Protein AF-A0A820LAL9-F1 (afdb_monomer)

Mean predicted aligned error: 10.78 Å

Radius of gyration: 27.47 Å; Cα contacts (8 Å, |Δi|>4): 411; chains: 1; bounding box: 54×35×75 Å

Secondary structure (DSSP, 8-state):
--HHHHHHHTSSSEEEEETTEEEEE-HHHHTSSSSSHHHHHHSSSS-PPBPTTT-PEEE-S-HHHHHHHHHHHHS-HHHHHHHHHHHHHHTTS-S-SS--HHHHHHHHHTTT-TT--EEEEEEHHHH-SSHHHHHHHHTT-SSEEEEEEETT--EEEEEESS-S-S-TTSS-EETTTTSEE--SS--SGGGSEE-TTSSS--SSS-GGGTTTSSSB--EEEEEEEEE-

Solvent-accessible surface area (backbone atoms only — not comparable to full-atom values): 12676 Å² total; per-residue (Å²): 113,60,69,68,57,55,55,50,68,69,37,84,54,44,43,38,26,23,59,85,41,76,41,82,46,32,64,68,40,60,42,64,53,78,94,35,73,47,34,55,53,69,64,52,83,41,92,76,64,60,41,91,89,77,62,25,37,70,40,98,46,67,27,78,66,44,50,58,55,53,52,56,49,65,49,50,70,67,58,52,51,50,53,51,50,50,52,53,40,45,65,16,51,46,97,62,82,86,68,51,70,69,54,47,46,54,59,20,49,78,70,78,29,73,73,53,39,38,42,71,57,44,38,27,89,78,65,42,47,31,14,59,48,44,48,77,50,41,52,86,56,39,33,30,40,40,42,36,30,33,77,86,70,36,75,50,73,53,75,36,81,54,29,78,76,89,53,78,80,38,28,61,62,42,52,86,85,31,25,35,35,38,44,46,55,53,78,47,44,88,52,17,38,36,48,29,52,70,55,52,84,70,90,76,82,49,48,33,29,63,77,71,71,37,44,52,40,36,69,69,41,39,42,32,30,29,65,105

InterPro domains:
  IPR003131 Potassium channel tetramerisation-type BTB domain [PF02214] (15-76)
  IPR006571 TLDc domain [PF07534] (99-157)
  IPR011333 SKP1/BTB/POZ domain superfamily [G3DSA:3.30.710.10] (8-82)
  IPR011333 SKP1/BTB/POZ domain superfamily [SSF54695] (14-86)

Foldseek 3Di:
DDPLLVVQLPDQWHWAQEQNDIDIDHLCLQCVDPPDPSCVCSVVPDDFDADPPRRYTYDDHDPVVVVVVSVVSVDDPVVVVVVVLLVLLCQQEPPDDLDDSVNSQVVCVVVVHSNFHWDWQDKCVVQNLALQSQCVRFAQLAKKWKWWAFPQGFIDTDIDRGTQDDDSQFHGADFDVGQWGGSNRDQDQVRTFGQPPPGPDDPPPQGRCVGPNDGTTGTPMMIMIGTD

Organism: NCBI:txid392030

Sequence (228 aa):
MPLELVTVLKQRKFILNVGGKKYTTSIETLTRETDTFFTARFSGQCQLAIDPNDNSIFIDRNGQIFTHILEWLRATEYFRLQGLLEILVNECFPDGMLLQSQHKKILNQFYHKIYQRWELIFKGSYDGFHADAFHSRCNNKGATITIIQSDQNYIFGDKEDEAVCHNSSYGPRFGKGADISAGNGETSRHSHYTNFPTTYSDTTEKGDTTFTGAKEFTLLEIEVFKLV

Nearest PDB structures (foldseek):
  6m8r-assembly1_I  TM=7.463E-01  e=3.547E-04  Homo sapiens
  6s4l-assembly1_C  TM=4.848E-01  e=1.432E-05  Homo sapiens
  6s4l-assembly1_B  TM=4.730E-01  e=1.961E-05  Homo sapiens
  7u4t-assembly1_W  TM=5.595E-01  e=7.354E-05  Homo sapiens
  6s4l-assembly1_D  TM=3.371E-01  e=8.653E-06  Homo sapiens

pLDDT: mean 85.85, std 9.11, range [56.44, 97.12]

Structure (mmCIF, N/CA/C/O backbone):
data_AF-A0A820LAL9-F1
#
_entry.id   AF-A0A820LAL9-F1
#
loop_
_atom_site.group_PDB
_atom_site.id
_atom_site.type_symbol
_atom_site.label_atom_id
_atom_site.label_alt_id
_atom_site.label_comp_id
_atom_site.label_asym_id
_atom_site.label_entity_id
_atom_site.label_seq_id
_atom_site.pdbx_PDB_ins_code
_atom_site.Cartn_x
_atom_site.Cartn_y
_atom_site.Cartn_z
_atom_site.occupancy
_atom_site.B_iso_or_equiv
_atom_site.auth_seq_id
_atom_site.auth_comp_id
_atom_site.auth_asym_id
_atom_site.auth_atom_id
_atom_site.pdbx_PDB_model_num
ATOM 1 N N . MET A 1 1 ? -31.947 -1.938 40.743 1.00 61.41 1 MET A N 1
ATOM 2 C CA . MET A 1 1 ? -30.480 -1.745 40.703 1.00 61.41 1 MET A CA 1
ATOM 3 C C . MET A 1 1 ? -29.996 -1.312 42.089 1.00 61.41 1 MET A C 1
ATOM 5 O O . MET A 1 1 ? -30.675 -0.467 42.663 1.00 61.41 1 MET A O 1
ATOM 9 N N . PRO A 1 2 ? -28.907 -1.877 42.648 1.00 70.06 2 PRO A N 1
ATOM 10 C CA . PRO A 1 2 ? -28.360 -1.462 43.951 1.00 70.06 2 PRO A CA 1
ATOM 11 C C . PRO A 1 2 ? -27.938 0.020 43.984 1.00 70.06 2 PRO A C 1
ATOM 13 O O . PRO A 1 2 ? -27.488 0.549 42.967 1.00 70.06 2 PRO A O 1
ATOM 16 N N . LEU A 1 3 ? -28.066 0.689 45.139 1.00 72.12 3 LEU A N 1
ATOM 17 C CA . LEU A 1 3 ? -27.839 2.140 45.286 1.00 72.12 3 LEU A CA 1
ATOM 18 C C . LEU A 1 3 ? -26.395 2.565 44.964 1.00 72.12 3 LEU A C 1
ATOM 20 O O . LEU A 1 3 ? -26.176 3.598 44.330 1.00 72.12 3 LEU A O 1
ATOM 24 N N . GLU A 1 4 ? -25.417 1.746 45.347 1.00 70.94 4 GLU A N 1
ATOM 25 C CA . GLU A 1 4 ? -23.994 1.971 45.059 1.00 70.94 4 GLU A CA 1
ATOM 26 C C . GLU A 1 4 ? -23.726 1.984 43.552 1.00 70.94 4 GLU A C 1
ATOM 28 O O . GLU A 1 4 ? -23.062 2.880 43.036 1.00 70.94 4 GLU A O 1
ATOM 33 N N . LEU A 1 5 ? -24.353 1.062 42.818 1.00 68.94 5 LEU A N 1
ATOM 34 C CA . LEU A 1 5 ? -24.229 0.986 41.369 1.00 68.94 5 LEU A CA 1
ATOM 35 C C . LEU A 1 5 ? -24.854 2.196 40.681 1.00 68.94 5 LEU A C 1
ATOM 37 O O . LEU A 1 5 ? -24.233 2.800 39.813 1.00 68.94 5 LEU A O 1
ATOM 41 N N . VAL A 1 6 ? -26.042 2.616 41.117 1.00 73.31 6 VAL A N 1
ATOM 42 C CA . VAL A 1 6 ? -26.664 3.852 40.620 1.00 73.31 6 VAL A CA 1
ATOM 43 C C . VAL A 1 6 ? -25.757 5.062 40.871 1.00 73.31 6 VAL A C 1
ATOM 45 O O . VAL A 1 6 ? -25.670 5.948 40.024 1.00 73.31 6 VAL A O 1
ATOM 48 N N . THR A 1 7 ? -25.062 5.097 42.007 1.00 75.25 7 THR A N 1
ATOM 49 C CA . THR A 1 7 ? -24.153 6.193 42.367 1.00 75.25 7 THR A CA 1
ATOM 50 C C . THR A 1 7 ? -22.922 6.224 41.464 1.00 75.25 7 THR A C 1
ATOM 52 O O . THR A 1 7 ? -22.586 7.289 40.949 1.00 75.25 7 THR A O 1
ATOM 55 N N . VAL A 1 8 ? -22.295 5.072 41.204 1.00 74.81 8 VAL A N 1
ATOM 56 C CA . VAL A 1 8 ? -21.144 4.955 40.290 1.00 74.81 8 VAL A CA 1
ATOM 57 C C . VAL A 1 8 ? -21.544 5.288 38.852 1.00 74.81 8 VAL A C 1
ATOM 59 O O . VAL A 1 8 ? -20.872 6.074 38.192 1.00 74.81 8 VAL A O 1
ATOM 62 N N . LEU A 1 9 ? -22.669 4.756 38.365 1.00 76.00 9 LEU A N 1
ATOM 63 C CA . LEU A 1 9 ? -23.104 4.959 36.979 1.00 76.00 9 LEU A CA 1
ATOM 64 C C . LEU A 1 9 ? -23.603 6.386 36.693 1.00 76.00 9 LEU A C 1
ATOM 66 O O . LEU A 1 9 ? -23.598 6.809 35.539 1.00 76.00 9 LEU A O 1
ATOM 70 N N . LYS A 1 10 ? -23.997 7.146 37.724 1.00 76.06 10 LYS A N 1
ATOM 71 C CA . LYS A 1 10 ? -24.301 8.584 37.612 1.00 76.06 10 LYS A CA 1
ATOM 72 C C . LYS A 1 10 ? -23.052 9.462 37.498 1.00 76.06 10 LYS A C 1
ATOM 74 O O . LYS A 1 10 ? -23.177 10.646 37.186 1.00 76.06 10 LYS A O 1
ATOM 79 N N . GLN A 1 11 ? -21.858 8.927 37.757 1.00 78.88 11 GLN A N 1
ATOM 80 C CA . GLN A 1 11 ? -20.620 9.679 37.579 1.00 78.88 11 GLN A CA 1
ATOM 81 C C . GLN A 1 11 ? -20.337 9.893 36.091 1.00 78.88 11 GLN A C 1
ATOM 83 O O . GLN A 1 11 ? -20.568 9.022 35.254 1.00 78.88 11 GLN A O 1
ATOM 88 N N . ARG A 1 12 ? -19.750 11.048 35.756 1.00 84.12 12 ARG A N 1
ATOM 89 C CA . ARG A 1 12 ? -19.339 11.358 34.376 1.00 84.12 12 ARG A CA 1
ATOM 90 C C . ARG A 1 12 ? -18.331 10.337 33.832 1.00 84.12 12 ARG A C 1
ATOM 92 O O . ARG A 1 12 ? -18.286 10.104 32.626 1.00 84.12 12 ARG A O 1
ATOM 99 N N . LYS A 1 13 ? -17.505 9.764 34.713 1.00 91.44 13 LYS A N 1
ATOM 100 C CA . LYS A 1 13 ? -16.549 8.696 34.412 1.00 91.44 13 LYS A CA 1
ATOM 101 C C . LYS A 1 13 ? -16.441 7.742 35.602 1.00 91.44 13 LYS A C 1
ATOM 103 O O . LYS A 1 13 ? -16.533 8.202 36.733 1.00 91.44 13 LYS A O 1
ATOM 108 N N . PHE A 1 14 ? -16.184 6.465 35.341 1.00 92.25 14 PHE A N 1
ATOM 109 C CA . PHE A 1 14 ? -15.940 5.423 36.343 1.00 92.25 14 PHE A CA 1
ATOM 110 C C . PHE A 1 14 ? -14.797 4.492 35.902 1.00 92.25 14 PHE A C 1
ATOM 112 O O . PHE A 1 14 ? -14.342 4.555 34.751 1.00 92.25 14 PHE A O 1
ATOM 119 N N . ILE A 1 15 ? -14.322 3.640 36.818 1.00 95.06 15 ILE A N 1
ATOM 120 C CA . ILE A 1 15 ? -13.254 2.666 36.554 1.00 95.06 15 ILE A CA 1
ATOM 121 C C . ILE A 1 15 ? -13.865 1.336 36.098 1.00 95.06 15 ILE A C 1
ATOM 123 O O . ILE A 1 15 ? -14.667 0.724 36.798 1.00 95.06 15 ILE A O 1
ATOM 127 N N . LEU A 1 16 ? -13.448 0.862 34.929 1.00 95.62 16 LEU A N 1
ATOM 128 C CA . LEU A 1 16 ? -13.749 -0.463 34.405 1.00 95.62 16 LEU A CA 1
ATOM 129 C C . LEU A 1 16 ? -12.487 -1.328 34.494 1.00 95.62 16 LEU A C 1
ATOM 131 O O . LEU A 1 16 ? -11.464 -0.994 33.898 1.00 95.62 16 LEU A O 1
ATOM 135 N N . ASN A 1 17 ? -12.546 -2.431 35.232 1.00 96.31 17 ASN A N 1
ATOM 136 C CA . ASN A 1 17 ? -11.453 -3.387 35.375 1.00 96.31 17 ASN A CA 1
ATOM 137 C C . ASN A 1 17 ? -11.701 -4.589 34.453 1.00 96.31 17 ASN A C 1
ATOM 139 O O . ASN A 1 17 ? -12.615 -5.371 34.691 1.00 96.31 17 ASN A O 1
ATOM 143 N N . VAL A 1 18 ? -10.903 -4.739 33.396 1.00 96.50 18 VAL A N 1
ATOM 144 C CA . VAL A 1 18 ? -11.046 -5.822 32.414 1.00 96.50 18 VAL A CA 1
ATOM 145 C C . VAL A 1 18 ? -9.859 -6.774 32.534 1.00 96.50 18 VAL A C 1
ATOM 147 O O . VAL A 1 18 ? -8.749 -6.440 32.112 1.00 96.50 18 VAL A O 1
ATOM 150 N N . GLY A 1 19 ? -10.076 -7.932 33.164 1.00 95.31 19 GLY A N 1
ATOM 151 C CA . GLY A 1 19 ? -9.034 -8.943 33.396 1.00 95.31 19 GLY A CA 1
ATOM 152 C C . GLY A 1 19 ? -7.795 -8.411 34.124 1.00 95.31 19 GLY A C 1
ATOM 153 O O . GLY A 1 19 ? -6.680 -8.809 33.801 1.00 95.31 19 GLY A O 1
ATOM 154 N N . GLY A 1 20 ? -7.970 -7.454 35.043 1.00 95.00 20 GLY A N 1
ATOM 155 C CA . GLY A 1 20 ? -6.892 -6.814 35.806 1.00 95.00 20 GLY A CA 1
ATOM 156 C C . GLY A 1 20 ? -6.389 -5.491 35.219 1.00 95.00 20 GLY A C 1
ATOM 157 O O . GLY A 1 20 ? -5.738 -4.718 35.923 1.00 95.00 20 GLY A O 1
ATOM 158 N N . LYS A 1 21 ? -6.710 -5.175 33.956 1.00 97.12 21 LYS A N 1
ATOM 159 C CA . LYS A 1 21 ? -6.351 -3.891 33.339 1.00 97.12 21 LYS A CA 1
ATOM 160 C C . LYS A 1 21 ? -7.457 -2.864 33.573 1.00 97.12 21 LYS A C 1
ATOM 162 O O . LYS A 1 21 ? -8.601 -3.072 33.172 1.00 97.12 21 LYS A O 1
ATOM 167 N N . LYS A 1 22 ? -7.114 -1.743 34.211 1.00 96.88 22 LYS A N 1
ATOM 168 C CA . LYS A 1 22 ? -8.070 -0.687 34.577 1.00 96.88 22 LYS A CA 1
ATOM 169 C C . LYS A 1 22 ? -8.185 0.384 33.491 1.00 96.88 22 LYS A C 1
ATOM 171 O O . LYS A 1 22 ? -7.182 0.855 32.959 1.00 96.88 22 LYS A O 1
ATOM 176 N N . TYR A 1 23 ? -9.417 0.797 33.217 1.00 97.00 23 TYR A N 1
ATOM 177 C CA . TYR A 1 23 ? -9.783 1.835 32.259 1.00 97.00 23 TYR A CA 1
ATOM 178 C C . TYR A 1 23 ? -10.681 2.867 32.920 1.00 97.00 23 TYR A C 1
ATOM 180 O O . TYR A 1 23 ? -11.634 2.505 33.599 1.00 97.00 23 TYR A O 1
ATOM 188 N N . THR A 1 24 ? -10.460 4.145 32.638 1.00 95.69 24 THR A N 1
ATOM 189 C CA . THR A 1 24 ? -11.423 5.197 32.987 1.00 95.69 24 THR A CA 1
ATOM 190 C C . THR A 1 24 ? -12.317 5.475 31.781 1.00 95.69 24 THR A C 1
ATOM 192 O O . THR A 1 24 ? -11.818 5.860 30.722 1.00 95.69 24 THR A O 1
ATOM 195 N N . THR A 1 25 ? -13.632 5.291 31.908 1.00 95.06 25 THR A N 1
ATOM 196 C CA . THR A 1 25 ? -14.602 5.467 30.806 1.00 95.06 25 THR A CA 1
ATOM 197 C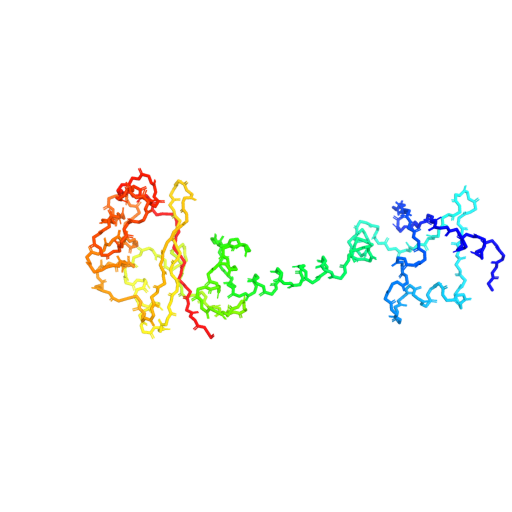 C . THR A 1 25 ? -15.951 6.000 31.306 1.00 95.06 25 THR A C 1
ATOM 199 O O . THR A 1 25 ? -16.092 6.253 32.497 1.00 95.06 25 THR A O 1
ATOM 202 N N . SER A 1 26 ? -16.926 6.218 30.419 1.00 93.12 26 SER A N 1
ATOM 203 C CA . SER A 1 26 ? -18.297 6.636 30.752 1.00 93.12 26 SER A CA 1
ATOM 204 C C . SER A 1 26 ? -19.331 5.613 30.276 1.00 93.12 26 SER A C 1
ATOM 206 O O . SER A 1 26 ? -19.049 4.814 29.379 1.00 93.12 26 SER A O 1
ATOM 208 N N . ILE A 1 27 ? -20.541 5.665 30.847 1.00 90.75 27 ILE A N 1
ATOM 209 C CA . ILE A 1 27 ? -21.670 4.855 30.365 1.00 90.75 27 ILE A CA 1
ATOM 210 C C . ILE A 1 27 ? -21.963 5.197 28.910 1.00 90.75 27 ILE A C 1
ATOM 212 O O . ILE A 1 27 ? -21.988 4.292 28.092 1.00 90.75 27 ILE A O 1
ATOM 216 N N . GLU A 1 28 ? -22.030 6.487 28.578 1.00 91.25 28 GLU A N 1
ATOM 217 C CA . GLU A 1 28 ? -22.219 6.987 27.211 1.00 91.25 28 GLU A CA 1
ATOM 218 C C . GLU A 1 28 ? -21.252 6.351 26.198 1.00 91.25 28 GLU A C 1
ATOM 220 O O . GLU A 1 28 ? -21.671 5.957 25.117 1.00 91.25 28 GLU A O 1
ATOM 225 N N . THR A 1 29 ? -19.974 6.187 26.562 1.00 93.00 29 THR A N 1
ATOM 226 C CA . THR A 1 29 ? -18.981 5.528 25.697 1.00 93.00 29 THR A CA 1
ATOM 227 C C . THR A 1 29 ? -19.297 4.041 25.528 1.00 93.00 29 THR A C 1
ATOM 229 O O . THR A 1 29 ? -19.309 3.532 24.412 1.00 93.00 29 THR A O 1
ATOM 232 N N . LEU A 1 30 ? -19.548 3.320 26.628 1.00 93.31 30 LEU A N 1
ATOM 233 C CA . LEU A 1 30 ? -19.789 1.873 26.583 1.00 93.31 30 LEU A CA 1
ATOM 234 C C . LEU A 1 30 ? -21.125 1.511 25.928 1.00 93.31 30 LEU A C 1
ATOM 236 O O . LEU A 1 30 ? -21.223 0.468 25.292 1.00 93.31 30 LEU A O 1
ATOM 240 N N . THR A 1 31 ? -22.136 2.365 26.064 1.00 91.69 31 THR A N 1
ATOM 241 C CA . THR A 1 31 ? -23.484 2.172 25.518 1.00 91.69 31 THR A CA 1
ATOM 242 C C . THR A 1 31 ? -23.718 2.968 24.239 1.00 91.69 31 THR A C 1
ATOM 244 O O . THR A 1 31 ? -24.868 3.215 23.885 1.00 91.69 31 THR A O 1
ATOM 247 N N . ARG A 1 32 ? -22.651 3.409 23.563 1.00 90.38 32 ARG A N 1
ATOM 248 C CA . ARG A 1 32 ? -22.766 4.197 22.332 1.00 90.38 32 ARG A CA 1
ATOM 249 C C . ARG A 1 32 ? -23.468 3.432 21.210 1.00 90.38 32 ARG A C 1
ATOM 251 O O . ARG A 1 32 ? -24.195 4.033 20.431 1.00 90.38 32 ARG A O 1
ATOM 258 N N . GLU A 1 33 ? -23.247 2.121 21.145 1.00 89.69 33 GLU A N 1
ATOM 259 C CA . GLU A 1 33 ? -23.956 1.218 20.235 1.00 89.69 33 GLU A CA 1
ATOM 260 C C . GLU A 1 33 ? -25.120 0.540 20.966 1.00 89.69 33 GLU A C 1
ATOM 262 O O . GLU A 1 33 ? -24.933 -0.005 22.063 1.00 89.69 33 GLU A O 1
ATOM 267 N N . THR A 1 34 ? -26.307 0.551 20.354 1.00 90.50 34 THR A N 1
ATOM 268 C CA . THR A 1 34 ? -27.503 -0.112 20.894 1.00 90.50 34 THR A CA 1
ATOM 269 C C . THR A 1 34 ? -27.430 -1.630 20.734 1.00 90.50 34 THR A C 1
ATOM 271 O O . THR A 1 34 ? -26.654 -2.145 19.936 1.00 90.50 34 THR A O 1
ATOM 274 N N . ASP A 1 35 ? -28.221 -2.358 21.528 1.00 89.19 35 ASP A N 1
ATOM 275 C CA . ASP A 1 35 ? -28.367 -3.821 21.422 1.00 89.19 35 ASP A CA 1
ATOM 276 C C . ASP A 1 35 ? -27.055 -4.625 21.533 1.00 89.19 35 ASP A C 1
ATOM 278 O O . ASP A 1 35 ? -26.870 -5.668 20.906 1.00 89.19 35 ASP A O 1
ATOM 282 N N . THR A 1 36 ? -26.131 -4.157 22.376 1.00 90.62 36 THR A N 1
ATOM 283 C CA . THR A 1 36 ? -24.843 -4.807 22.635 1.00 90.62 36 THR A CA 1
ATOM 284 C C . THR A 1 36 ? -24.773 -5.440 24.023 1.00 90.62 36 THR A C 1
ATOM 286 O O . THR A 1 36 ? -25.593 -5.194 24.911 1.00 90.62 36 THR A O 1
ATOM 289 N N . PHE A 1 37 ? -23.708 -6.216 24.253 1.00 88.88 37 PHE A N 1
ATOM 290 C CA . PHE A 1 37 ? -23.347 -6.685 25.591 1.00 88.88 37 PHE A CA 1
ATOM 291 C C . PHE A 1 37 ? -23.357 -5.546 26.620 1.00 88.88 37 PHE A C 1
ATOM 293 O O . PHE A 1 37 ? -23.877 -5.731 27.715 1.00 88.88 37 PHE A O 1
ATOM 300 N N . PHE A 1 38 ? -22.825 -4.364 26.289 1.00 91.06 38 PHE A N 1
ATOM 301 C CA . PHE A 1 38 ? -22.745 -3.256 27.240 1.00 91.06 38 PHE A CA 1
ATOM 302 C C . PHE A 1 38 ? -24.105 -2.633 27.537 1.00 91.06 38 PHE A C 1
ATOM 304 O O . PHE A 1 38 ? -24.386 -2.368 28.704 1.00 91.06 38 PHE A O 1
ATOM 311 N N . THR A 1 39 ? -24.975 -2.439 26.543 1.00 89.81 39 THR A N 1
ATOM 312 C CA . THR A 1 39 ? -26.317 -1.899 26.813 1.00 89.81 39 THR A CA 1
ATOM 313 C C . THR A 1 39 ? -27.128 -2.856 27.672 1.00 89.81 39 THR A C 1
ATOM 315 O O . THR A 1 39 ? -27.722 -2.420 28.654 1.00 89.81 39 THR A O 1
ATOM 318 N N . ALA A 1 40 ? -27.060 -4.164 27.410 1.00 86.88 40 ALA A N 1
ATOM 319 C CA . ALA A 1 40 ? -27.677 -5.172 28.268 1.00 86.88 40 ALA A CA 1
ATOM 320 C C . ALA A 1 40 ? -27.069 -5.167 29.683 1.00 86.88 40 ALA A C 1
ATOM 322 O O . ALA A 1 40 ? -27.792 -5.132 30.681 1.00 86.88 40 ALA A O 1
ATOM 323 N N . ARG A 1 41 ? -25.736 -5.137 29.783 1.00 85.06 41 ARG A N 1
ATOM 324 C CA . ARG A 1 41 ? -24.990 -5.194 31.049 1.00 85.06 41 ARG A CA 1
ATOM 325 C C . ARG A 1 41 ? -25.232 -3.966 31.932 1.00 85.06 41 ARG A C 1
ATOM 327 O O . ARG A 1 41 ? -25.322 -4.123 33.146 1.00 85.06 41 ARG A O 1
ATOM 334 N N . PHE A 1 42 ? -25.392 -2.779 31.344 1.00 85.19 42 PHE A N 1
ATOM 335 C CA . PHE A 1 42 ? -25.630 -1.512 32.050 1.00 85.19 42 PHE A CA 1
ATOM 336 C C . PHE A 1 42 ? -27.100 -1.052 32.052 1.00 85.19 42 PHE A C 1
ATOM 338 O O . PHE A 1 42 ? -27.407 -0.010 32.624 1.00 85.19 42 PHE A O 1
ATOM 345 N N . SER A 1 43 ? -28.031 -1.846 31.509 1.00 79.69 43 SER A N 1
ATOM 346 C CA . SER A 1 43 ? -29.484 -1.574 31.524 1.00 79.69 43 SER A CA 1
ATOM 347 C C . SER A 1 43 ? -30.123 -1.589 32.922 1.00 79.69 43 SER A C 1
ATOM 349 O O . SER A 1 43 ? -31.296 -1.257 33.082 1.00 79.69 43 SER A O 1
ATOM 351 N N . GLY A 1 44 ? -29.386 -2.035 33.946 1.00 71.81 44 GLY A N 1
ATOM 352 C CA . GLY A 1 44 ? -29.915 -2.278 35.289 1.00 71.81 44 GLY A CA 1
ATOM 353 C C . GLY A 1 44 ? -30.602 -3.633 35.470 1.00 71.81 44 GLY A C 1
ATOM 354 O O . GLY A 1 44 ? -31.013 -3.941 36.589 1.00 71.81 44 GLY A O 1
ATOM 355 N N . GLN A 1 45 ? -30.697 -4.439 34.406 1.00 67.00 45 GLN A N 1
ATOM 356 C CA . GLN A 1 45 ? -31.251 -5.799 34.433 1.00 67.00 45 GLN A CA 1
ATOM 357 C C . GLN A 1 45 ? -30.228 -6.848 34.897 1.00 67.00 45 GLN A C 1
ATOM 359 O O . GLN A 1 45 ? -30.602 -7.946 35.297 1.00 67.00 45 GLN A O 1
ATOM 364 N N . CYS A 1 46 ? -28.936 -6.509 34.882 1.00 65.56 46 CYS A N 1
ATOM 365 C CA . CYS A 1 46 ? -27.856 -7.352 35.387 1.00 65.56 46 CYS A CA 1
ATOM 366 C C . CYS A 1 46 ? -27.294 -6.804 36.702 1.00 65.56 46 CYS A C 1
ATOM 368 O O . CYS A 1 46 ? -27.059 -5.603 36.842 1.00 65.56 46 CYS A O 1
ATOM 370 N N . GLN A 1 47 ? -27.006 -7.695 37.652 1.00 67.19 47 GLN A N 1
ATOM 371 C CA . GLN A 1 47 ? -26.250 -7.342 38.852 1.00 67.19 47 GLN A CA 1
ATOM 372 C C . GLN A 1 47 ? -24.779 -7.126 38.463 1.00 67.19 47 GLN A C 1
ATOM 374 O O . GLN A 1 47 ? -24.107 -8.040 37.975 1.00 67.19 47 GLN A O 1
ATOM 379 N N . LEU A 1 48 ? -24.297 -5.892 38.625 1.00 76.56 48 LEU A N 1
ATOM 380 C CA . LEU A 1 48 ? -22.889 -5.545 38.447 1.00 76.56 48 LEU A CA 1
ATOM 381 C C . LEU A 1 48 ? -22.203 -5.614 39.806 1.00 76.56 48 LEU A C 1
ATOM 383 O O . LEU A 1 48 ? -22.666 -4.993 40.761 1.00 76.56 48 LEU A O 1
ATOM 387 N N . ALA A 1 49 ? -21.120 -6.381 39.878 1.00 79.06 49 ALA A N 1
ATOM 388 C CA . ALA A 1 49 ? -20.250 -6.403 41.040 1.00 79.06 49 ALA A CA 1
ATOM 389 C C . ALA A 1 49 ? -19.316 -5.190 40.975 1.00 79.06 49 ALA A C 1
ATOM 391 O O . ALA A 1 49 ? -18.640 -4.982 39.962 1.00 79.06 49 ALA A O 1
ATOM 392 N N . ILE A 1 50 ? -19.326 -4.399 42.044 1.00 86.44 50 ILE A N 1
ATOM 393 C CA . ILE A 1 50 ? -18.412 -3.281 42.258 1.00 86.44 50 ILE A CA 1
ATOM 394 C C . ILE A 1 50 ? -17.339 -3.757 43.234 1.00 86.44 50 ILE A C 1
ATOM 396 O O . ILE A 1 50 ? -17.666 -4.352 44.261 1.00 86.44 50 ILE A O 1
ATOM 400 N N . ASP A 1 51 ? -16.072 -3.516 42.910 1.00 88.81 51 ASP A N 1
ATOM 401 C CA . ASP A 1 51 ? -14.976 -3.763 43.843 1.00 88.81 51 ASP A CA 1
ATOM 402 C C . ASP A 1 51 ? -15.064 -2.757 45.007 1.00 88.81 51 ASP A C 1
ATOM 404 O O . ASP A 1 51 ? -15.045 -1.546 44.765 1.00 88.81 51 ASP A O 1
ATOM 408 N N . PRO A 1 52 ? -15.163 -3.214 46.267 1.00 87.75 52 PRO A N 1
ATOM 409 C CA . PRO A 1 52 ? -15.351 -2.329 47.414 1.00 87.75 52 PRO A CA 1
ATOM 410 C C . PRO A 1 52 ? -14.136 -1.436 47.711 1.00 87.75 52 PRO A C 1
ATOM 412 O O . PRO A 1 52 ? -14.271 -0.461 48.446 1.00 87.75 52 PRO A O 1
ATOM 415 N N . ASN A 1 53 ? -12.950 -1.744 47.171 1.00 89.81 53 ASN A N 1
ATOM 416 C CA . ASN A 1 53 ? -11.731 -0.987 47.457 1.00 89.81 53 ASN A CA 1
ATOM 417 C C . ASN A 1 53 ? -11.583 0.249 46.564 1.00 89.81 53 ASN A C 1
ATOM 419 O O . ASN A 1 53 ? -11.093 1.282 47.016 1.00 89.81 53 ASN A O 1
ATOM 423 N N . ASP A 1 54 ? -11.960 0.142 45.288 1.00 89.62 54 ASP A N 1
ATOM 424 C CA . ASP A 1 54 ? -11.732 1.199 44.293 1.00 89.62 54 ASP A CA 1
ATOM 425 C C . ASP A 1 54 ? -12.962 1.559 43.451 1.00 89.62 54 ASP A C 1
ATOM 427 O O . ASP A 1 54 ? -12.874 2.393 42.547 1.00 89.62 54 ASP A O 1
ATOM 431 N N . ASN A 1 55 ? -14.112 0.960 43.760 1.00 88.88 55 ASN A N 1
ATOM 432 C CA . ASN A 1 55 ? -15.374 1.116 43.047 1.00 88.88 55 ASN A CA 1
ATOM 433 C C . ASN A 1 55 ? -15.315 0.732 41.558 1.00 88.88 55 ASN A C 1
ATOM 435 O O . ASN A 1 55 ? -16.135 1.204 40.762 1.00 88.88 55 ASN A O 1
ATOM 439 N N . SER A 1 56 ? -14.358 -0.109 41.151 1.00 93.69 56 SER A N 1
ATOM 440 C CA . SER A 1 56 ? -14.266 -0.563 39.766 1.00 93.69 56 SER A CA 1
ATOM 441 C C . SER A 1 56 ? -15.305 -1.632 39.433 1.00 93.69 56 SER A C 1
ATOM 443 O O . SER A 1 56 ? -15.684 -2.457 40.262 1.00 93.69 56 SER A O 1
ATOM 445 N N . ILE A 1 57 ? -15.773 -1.628 38.184 1.00 92.25 57 ILE A N 1
ATOM 446 C CA . ILE A 1 57 ? -16.673 -2.658 37.655 1.00 92.25 57 ILE A CA 1
ATOM 447 C C . ILE A 1 57 ? -15.835 -3.694 36.913 1.00 92.25 57 ILE A C 1
ATOM 449 O O . ILE A 1 57 ? -15.107 -3.342 35.982 1.00 92.25 57 ILE A O 1
ATOM 453 N N . PHE A 1 58 ? -15.944 -4.965 37.301 1.00 92.69 58 PHE A N 1
ATOM 454 C CA . PHE A 1 58 ? -15.132 -6.036 36.724 1.00 92.69 58 PHE A CA 1
ATOM 455 C C . PHE A 1 58 ? -15.767 -6.685 35.482 1.00 92.69 58 PHE A C 1
ATOM 457 O O . PHE A 1 58 ? -16.962 -7.001 35.457 1.00 92.69 58 PHE A O 1
ATOM 464 N N . ILE A 1 59 ? -14.942 -6.927 34.461 1.00 92.44 59 ILE A N 1
ATOM 465 C CA . ILE A 1 59 ? -15.236 -7.761 33.293 1.00 92.44 59 ILE A CA 1
ATOM 466 C C . ILE A 1 59 ? -14.144 -8.824 33.173 1.00 92.44 59 ILE A C 1
ATOM 468 O O . ILE A 1 59 ? -12.964 -8.511 33.011 1.00 92.44 59 ILE A O 1
ATOM 472 N N . ASP A 1 60 ? -14.556 -10.086 33.167 1.00 93.25 60 ASP A N 1
ATOM 473 C CA . ASP A 1 60 ? -13.663 -11.232 33.014 1.00 93.25 60 ASP A CA 1
ATOM 474 C C . ASP A 1 60 ? -13.286 -11.469 31.540 1.00 93.25 60 ASP A C 1
ATOM 476 O O . ASP A 1 60 ? -13.825 -12.344 30.863 1.00 93.25 60 ASP A O 1
ATOM 480 N N . ARG A 1 61 ? -12.429 -10.600 30.987 1.00 94.12 61 ARG A N 1
ATOM 481 C CA . ARG A 1 61 ? -11.907 -10.682 29.610 1.00 94.12 61 ARG A CA 1
ATOM 482 C C . ARG A 1 61 ? -10.476 -10.157 29.537 1.00 94.12 61 ARG A C 1
ATOM 484 O O . ARG A 1 61 ? -10.004 -9.476 30.436 1.00 94.12 61 ARG A O 1
ATOM 491 N N . ASN A 1 62 ? -9.794 -10.421 28.423 1.00 96.94 62 ASN A N 1
ATOM 492 C CA . ASN A 1 62 ? -8.453 -9.896 28.173 1.00 96.94 62 ASN A CA 1
ATOM 493 C C . ASN A 1 62 ? -8.476 -8.360 28.045 1.00 96.94 62 ASN A C 1
ATOM 495 O O . ASN A 1 62 ? -8.971 -7.817 27.053 1.00 96.94 62 ASN A O 1
ATOM 499 N N . GLY A 1 63 ? -7.899 -7.670 29.030 1.00 96.38 63 GLY A N 1
ATOM 500 C CA . GLY A 1 63 ? -7.793 -6.216 29.029 1.00 96.38 63 GLY A CA 1
ATOM 501 C C . GLY A 1 63 ? -7.041 -5.670 27.815 1.00 96.38 63 GLY A C 1
ATOM 502 O O . GLY A 1 63 ? -7.512 -4.751 27.163 1.00 96.38 63 GLY A O 1
ATOM 503 N N . GLN A 1 64 ? -5.907 -6.250 27.420 1.00 92.38 64 GLN A N 1
ATOM 504 C CA . GLN A 1 64 ? -5.131 -5.735 26.286 1.00 92.38 64 GLN A CA 1
ATOM 505 C C . GLN A 1 64 ? -5.946 -5.677 24.986 1.00 92.38 64 GLN A C 1
ATOM 507 O O . GLN A 1 64 ? -5.936 -4.642 24.324 1.00 92.38 64 GLN A O 1
ATOM 512 N N . ILE A 1 65 ? -6.713 -6.725 24.676 1.00 92.81 65 ILE A N 1
ATOM 513 C CA . ILE A 1 65 ? -7.614 -6.741 23.511 1.00 92.81 65 ILE A CA 1
ATOM 514 C C . ILE A 1 65 ? -8.744 -5.714 23.681 1.00 92.81 65 ILE A C 1
ATOM 516 O O . ILE A 1 65 ? -9.101 -5.014 22.733 1.00 92.81 65 ILE A O 1
ATOM 520 N N . PHE A 1 66 ? -9.274 -5.570 24.899 1.00 95.56 66 PHE A N 1
ATOM 521 C CA . PHE A 1 66 ? -10.341 -4.617 25.210 1.00 95.56 66 PHE A CA 1
ATOM 522 C C . PHE A 1 66 ? -9.968 -3.159 24.919 1.00 95.56 66 PHE A C 1
ATOM 524 O O . PHE A 1 66 ? -10.850 -2.364 24.599 1.00 95.56 66 PHE A O 1
ATOM 531 N N . THR A 1 67 ? -8.679 -2.802 24.971 1.00 92.81 67 THR A N 1
ATOM 532 C CA . THR A 1 67 ? -8.219 -1.463 24.572 1.00 92.81 67 THR A CA 1
ATOM 533 C C . THR A 1 67 ? -8.738 -1.088 23.181 1.00 92.81 67 THR A C 1
ATOM 535 O O . THR A 1 67 ? -9.260 0.008 23.021 1.00 92.81 67 THR A O 1
ATOM 538 N N . HIS A 1 68 ? -8.687 -1.994 22.202 1.00 90.19 68 HIS A N 1
ATOM 539 C CA . HIS A 1 68 ? -9.152 -1.700 20.842 1.00 90.19 68 HIS A CA 1
ATOM 540 C C . HIS A 1 68 ? -10.666 -1.471 20.773 1.00 90.19 68 HIS A C 1
ATOM 542 O O . HIS A 1 68 ? -11.118 -0.567 20.074 1.00 90.19 68 HIS A O 1
ATOM 548 N N . ILE A 1 69 ? -11.446 -2.239 21.542 1.00 92.81 69 ILE A N 1
ATOM 549 C 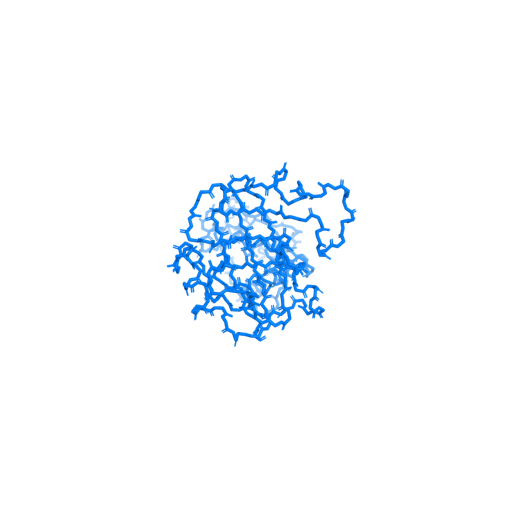CA . ILE A 1 69 ? -12.903 -2.069 21.639 1.00 92.81 69 ILE A CA 1
ATOM 550 C C . ILE A 1 69 ? -13.227 -0.698 22.235 1.00 92.81 69 ILE A C 1
ATOM 552 O O . ILE A 1 69 ? -14.064 0.031 21.708 1.00 92.81 69 ILE A O 1
ATOM 556 N N . LEU A 1 70 ? -12.544 -0.327 23.320 1.00 93.75 70 LEU A N 1
ATOM 557 C CA . LEU A 1 70 ? -12.781 0.941 23.997 1.00 93.75 70 LEU A CA 1
ATOM 558 C C . LEU A 1 70 ? -12.372 2.144 23.140 1.00 93.75 70 LEU A C 1
ATOM 560 O O . LEU A 1 70 ? -13.105 3.128 23.099 1.00 93.75 70 LEU A O 1
ATOM 564 N N . GLU A 1 71 ? -11.241 2.069 22.437 1.00 90.56 71 GLU A N 1
ATOM 565 C CA . GLU A 1 71 ? -10.834 3.121 21.500 1.00 90.56 71 GLU A CA 1
ATOM 566 C C . GLU A 1 71 ? -11.813 3.236 20.327 1.00 90.56 71 GLU A C 1
ATOM 568 O O . GLU A 1 71 ? -12.213 4.343 19.965 1.00 90.56 71 GLU A O 1
ATOM 573 N N . TRP A 1 72 ? -12.309 2.110 19.800 1.00 89.75 72 TRP A N 1
ATOM 574 C CA . TRP A 1 72 ? -13.363 2.134 18.789 1.00 89.75 72 TRP A CA 1
ATOM 575 C C . TRP A 1 72 ? -14.627 2.821 19.316 1.00 89.75 72 TRP A C 1
ATOM 577 O O . TRP A 1 72 ? -15.147 3.699 18.634 1.00 89.75 72 TRP A O 1
ATOM 587 N N . LEU A 1 73 ? -15.070 2.511 20.545 1.00 91.44 73 LEU A N 1
ATOM 588 C CA . LEU A 1 73 ? -16.214 3.139 21.233 1.00 91.44 73 LEU A CA 1
ATOM 589 C C . LEU A 1 73 ? -16.012 4.624 21.588 1.00 91.44 73 LEU A C 1
ATOM 591 O O . LEU A 1 73 ? -16.978 5.309 21.923 1.00 91.44 73 LEU A O 1
ATOM 595 N N . ARG A 1 74 ? -14.785 5.147 21.498 1.00 91.44 74 ARG A N 1
ATOM 596 C CA . ARG A 1 74 ? -14.466 6.579 21.656 1.00 91.44 74 ARG A CA 1
ATOM 597 C C . ARG A 1 74 ? -14.354 7.309 20.322 1.00 91.44 74 ARG A C 1
ATOM 599 O O . ARG A 1 74 ? -14.630 8.503 20.258 1.00 91.44 74 ARG A O 1
ATOM 606 N N . ALA A 1 75 ? -13.972 6.601 19.263 1.00 87.12 75 ALA A N 1
ATOM 607 C CA . ALA A 1 75 ? -13.726 7.168 17.944 1.00 87.12 75 ALA A CA 1
ATOM 608 C C . ALA A 1 75 ? -14.977 7.826 17.344 1.00 87.12 75 ALA A C 1
ATOM 610 O O . ALA A 1 75 ? -16.064 7.249 17.374 1.00 87.12 75 ALA A O 1
ATOM 611 N N . THR A 1 76 ? -14.831 9.004 16.740 1.00 84.38 76 THR A N 1
ATOM 612 C CA . THR A 1 76 ? -15.925 9.624 15.981 1.00 84.38 76 THR A CA 1
ATOM 613 C C . THR A 1 76 ? -16.366 8.715 14.834 1.00 84.38 76 THR A C 1
ATOM 615 O O . THR A 1 76 ? -15.622 7.838 14.388 1.00 84.38 76 THR A O 1
ATOM 618 N N . GLU A 1 77 ? -17.582 8.918 14.329 1.00 82.00 77 GLU A N 1
ATOM 619 C CA . GLU A 1 77 ? -18.028 8.240 13.108 1.00 82.00 77 GLU A CA 1
ATOM 620 C C . GLU A 1 77 ? -17.028 8.443 11.962 1.00 82.00 77 GLU A C 1
ATOM 622 O O . GLU A 1 77 ? -16.637 7.474 11.322 1.00 82.00 77 GLU A O 1
ATOM 627 N N . TYR A 1 78 ? -16.497 9.660 11.802 1.00 79.94 78 TYR A N 1
ATOM 628 C CA . TYR A 1 78 ? -15.443 9.955 10.832 1.00 79.94 78 TYR A CA 1
ATOM 629 C C . TYR A 1 78 ? -14.220 9.039 10.979 1.00 79.94 78 TYR A C 1
ATOM 631 O O . TYR A 1 78 ? -13.789 8.447 9.997 1.00 79.94 78 TYR A O 1
ATOM 639 N N . PHE A 1 79 ? -13.667 8.872 12.186 1.00 81.56 79 PHE A N 1
ATOM 640 C CA . PHE A 1 79 ? -12.483 8.027 12.380 1.00 81.56 79 PHE A CA 1
ATOM 641 C C . PHE A 1 79 ? -12.785 6.539 12.132 1.00 81.56 79 PHE A C 1
ATOM 643 O O . PHE A 1 79 ? -11.962 5.823 11.565 1.00 81.56 79 PHE A O 1
ATOM 650 N N . ARG A 1 80 ? -13.996 6.079 12.478 1.00 80.12 80 ARG A N 1
ATOM 651 C CA . ARG A 1 80 ? -14.456 4.717 12.157 1.00 80.12 80 ARG A CA 1
ATOM 652 C C . ARG A 1 80 ? -14.586 4.502 10.649 1.00 80.12 80 ARG A C 1
ATOM 654 O O . ARG A 1 80 ? -14.100 3.498 10.134 1.00 80.12 80 ARG A O 1
ATOM 661 N N . LEU A 1 81 ? -15.185 5.461 9.944 1.00 80.12 81 LEU A N 1
ATOM 662 C CA . LEU A 1 81 ? -15.312 5.442 8.488 1.00 80.12 81 LEU A CA 1
ATOM 663 C C . LEU A 1 81 ? -13.948 5.528 7.795 1.00 80.12 81 LEU A C 1
ATOM 665 O O . LEU A 1 81 ? -13.751 4.846 6.799 1.00 80.12 81 LEU A O 1
ATOM 669 N N . GLN A 1 82 ? -12.990 6.292 8.330 1.00 80.12 82 GLN A N 1
ATOM 670 C CA . GLN A 1 82 ? -11.615 6.326 7.815 1.00 80.12 82 GLN A CA 1
ATOM 671 C C . GLN A 1 82 ? -10.921 4.966 7.945 1.00 80.12 82 GLN A C 1
ATOM 673 O O . GLN A 1 82 ? -10.282 4.526 6.993 1.00 80.12 82 GLN A O 1
ATOM 678 N N . GLY A 1 83 ? -11.092 4.270 9.074 1.00 79.12 83 GLY A N 1
ATOM 679 C CA . GLY A 1 83 ? -10.561 2.915 9.247 1.00 79.12 83 GLY A CA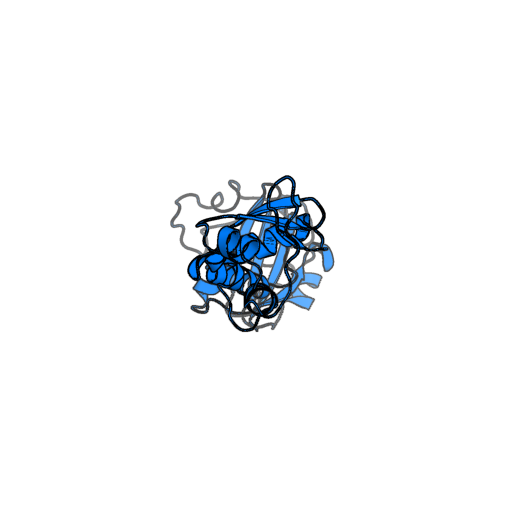 1
ATOM 680 C C . GLY A 1 83 ? -11.183 1.911 8.271 1.00 79.12 83 GLY A C 1
ATOM 681 O O . GLY A 1 83 ? -10.468 1.140 7.637 1.00 79.12 83 GLY A O 1
ATOM 682 N N . LEU A 1 84 ? -12.506 1.958 8.084 1.00 79.19 84 LEU A N 1
ATOM 683 C CA . LEU A 1 84 ? -13.192 1.130 7.083 1.00 79.19 84 LEU A CA 1
ATOM 684 C C . LEU A 1 84 ? -12.738 1.464 5.657 1.00 79.19 84 LEU A C 1
ATOM 686 O O . LEU A 1 84 ? -12.488 0.558 4.870 1.00 79.19 84 LEU A O 1
ATOM 690 N N . LEU A 1 85 ? -12.585 2.750 5.336 1.00 79.06 85 LEU A N 1
ATOM 691 C CA . LEU A 1 85 ? -12.080 3.213 4.046 1.00 79.06 85 LEU A CA 1
ATOM 692 C C . LEU A 1 85 ? -10.665 2.692 3.789 1.00 79.06 85 LEU A C 1
ATOM 694 O O . LEU A 1 85 ? -10.365 2.259 2.682 1.00 79.06 85 LEU A O 1
ATOM 698 N N . GLU A 1 86 ? -9.793 2.718 4.794 1.00 81.31 86 GLU A N 1
ATOM 699 C CA . GLU A 1 86 ? -8.436 2.192 4.673 1.00 81.31 86 GLU A CA 1
ATOM 700 C C . GLU A 1 86 ? -8.416 0.678 4.442 1.00 81.31 86 GLU A C 1
ATOM 702 O O . GLU A 1 86 ? -7.682 0.213 3.571 1.00 81.31 86 GLU A O 1
ATOM 707 N N . ILE A 1 87 ? -9.260 -0.079 5.148 1.00 82.69 87 ILE A N 1
ATOM 708 C CA . ILE A 1 87 ? -9.427 -1.519 4.911 1.00 82.69 87 ILE A CA 1
ATOM 709 C C . ILE A 1 87 ? -9.886 -1.760 3.468 1.00 82.69 87 ILE A C 1
ATOM 711 O O . ILE A 1 87 ? -9.234 -2.492 2.730 1.00 82.69 87 ILE A O 1
ATOM 715 N N . LEU A 1 88 ? -10.954 -1.088 3.030 1.00 82.94 88 LEU A N 1
ATOM 716 C CA . LEU A 1 88 ? -11.507 -1.245 1.681 1.00 82.94 88 LEU A CA 1
ATOM 717 C C . LEU A 1 88 ? -10.500 -0.888 0.579 1.00 82.94 88 LEU A C 1
ATOM 719 O O . LEU A 1 88 ? -10.437 -1.561 -0.447 1.00 82.94 88 LEU A O 1
ATOM 723 N N . VAL A 1 89 ? -9.696 0.155 0.785 1.00 85.31 89 VAL A N 1
ATOM 724 C CA . VAL A 1 89 ? -8.631 0.545 -0.147 1.00 85.31 89 VAL A CA 1
ATOM 725 C C . VAL A 1 89 ? -7.511 -0.492 -0.173 1.00 85.31 89 VAL A C 1
ATOM 727 O O . VAL A 1 89 ? -6.960 -0.771 -1.236 1.00 85.31 89 VAL A O 1
ATOM 730 N N . ASN A 1 90 ? -7.151 -1.076 0.969 1.00 85.25 90 ASN A N 1
ATOM 731 C CA . ASN A 1 90 ? -6.097 -2.084 1.003 1.00 85.25 90 ASN A CA 1
ATOM 732 C C . ASN A 1 90 ? -6.479 -3.356 0.245 1.00 85.25 90 ASN A C 1
ATOM 734 O O . ASN A 1 90 ? -5.622 -3.908 -0.444 1.00 85.25 90 ASN A O 1
ATOM 738 N N . GLU A 1 91 ? -7.762 -3.708 0.271 1.00 88.62 91 GLU A N 1
ATOM 739 C CA . GLU A 1 91 ? -8.374 -4.798 -0.496 1.00 88.62 91 GLU A CA 1
ATOM 740 C C . GLU A 1 91 ? -8.496 -4.525 -2.010 1.00 88.62 91 GLU A C 1
ATOM 742 O O . GLU A 1 91 ? -8.900 -5.411 -2.769 1.00 88.62 91 GLU A O 1
ATOM 747 N N . CYS A 1 92 ? -8.186 -3.306 -2.470 1.00 92.12 92 CYS A N 1
ATOM 748 C CA . CYS A 1 92 ? -8.197 -2.966 -3.896 1.00 92.12 92 CYS A CA 1
ATOM 749 C C . CYS A 1 92 ? -6.968 -3.499 -4.639 1.00 92.12 92 CYS A C 1
ATOM 751 O O . CYS A 1 92 ? -7.066 -3.761 -5.830 1.00 92.12 92 CYS A O 1
ATOM 753 N N . PHE A 1 93 ? -5.842 -3.670 -3.942 1.00 93.50 93 PHE A N 1
ATOM 754 C CA . PHE A 1 93 ? -4.595 -4.225 -4.476 1.00 93.50 93 PHE A CA 1
ATOM 755 C C . PHE A 1 93 ? -4.140 -5.366 -3.553 1.00 93.50 93 PHE A C 1
ATOM 757 O O . PHE A 1 93 ? -3.254 -5.148 -2.716 1.00 93.50 93 PHE A O 1
ATOM 764 N N . PRO A 1 94 ? -4.802 -6.535 -3.620 1.00 88.94 94 PRO A N 1
ATOM 765 C CA . PRO A 1 94 ? -4.420 -7.701 -2.835 1.00 88.94 94 PRO A CA 1
ATOM 766 C C . PRO A 1 94 ? -3.049 -8.228 -3.279 1.00 88.94 94 PRO A C 1
ATOM 768 O O . PRO A 1 94 ? -2.621 -7.998 -4.410 1.00 88.94 94 PRO A O 1
ATOM 771 N N . ASP A 1 95 ? -2.358 -8.913 -2.365 1.00 88.88 95 ASP A N 1
ATOM 772 C CA . ASP A 1 95 ? -1.099 -9.654 -2.581 1.00 88.88 95 ASP A CA 1
ATOM 773 C C . ASP A 1 95 ? 0.145 -8.829 -2.987 1.00 88.88 95 ASP A C 1
ATOM 775 O O . ASP A 1 95 ? 1.275 -9.324 -2.939 1.00 88.88 95 ASP A O 1
ATOM 779 N N . GLY A 1 96 ? -0.038 -7.547 -3.310 1.00 83.94 96 GLY A N 1
ATOM 780 C CA . GLY A 1 96 ? 1.026 -6.576 -3.551 1.00 83.94 96 GLY A CA 1
ATOM 781 C C . GLY A 1 96 ? 1.723 -6.103 -2.279 1.00 83.94 96 GLY A C 1
ATOM 782 O O . GLY A 1 96 ? 1.079 -5.860 -1.256 1.00 83.94 96 GLY A O 1
ATOM 783 N N . MET A 1 97 ? 3.040 -5.907 -2.354 1.00 87.12 97 MET A N 1
ATOM 784 C CA . MET A 1 97 ? 3.866 -5.458 -1.224 1.00 87.12 97 MET A CA 1
ATOM 785 C C . MET A 1 97 ? 4.443 -4.053 -1.404 1.00 87.12 97 MET A C 1
ATOM 787 O O . MET A 1 97 ? 4.871 -3.447 -0.422 1.00 87.12 97 MET A O 1
ATOM 791 N N . LEU A 1 98 ? 4.440 -3.509 -2.625 1.00 93.50 98 LEU A N 1
ATOM 792 C CA . LEU A 1 98 ? 5.082 -2.220 -2.903 1.00 93.50 98 LEU A CA 1
ATOM 793 C C . LEU A 1 98 ? 4.220 -1.011 -2.511 1.00 93.50 98 LEU A C 1
ATOM 795 O O . LEU A 1 98 ? 4.730 0.056 -2.166 1.00 93.50 98 LEU A O 1
ATOM 799 N N . LEU A 1 99 ? 2.895 -1.148 -2.560 1.00 92.69 99 LEU A N 1
ATOM 800 C CA . LEU A 1 99 ? 1.978 -0.020 -2.403 1.00 92.69 99 LEU A CA 1
ATOM 801 C C . LEU A 1 99 ? 1.487 0.145 -0.960 1.00 92.69 99 LEU A C 1
ATOM 803 O O . LEU A 1 99 ? 0.799 -0.714 -0.414 1.00 92.69 99 LEU A O 1
ATOM 807 N N . GLN A 1 100 ? 1.740 1.320 -0.380 1.00 91.19 100 GLN A N 1
ATOM 808 C CA . GLN A 1 100 ? 1.092 1.765 0.857 1.00 91.19 100 GLN A CA 1
ATOM 809 C C . GLN A 1 100 ? -0.353 2.221 0.594 1.00 91.19 100 GLN A C 1
ATOM 811 O O . GLN A 1 100 ? -0.694 2.591 -0.534 1.00 91.19 100 GLN A O 1
ATOM 816 N N . SER A 1 101 ? -1.181 2.299 1.646 1.00 87.88 101 SER A N 1
ATOM 817 C CA . SER A 1 101 ? -2.586 2.743 1.572 1.00 87.88 101 SER A CA 1
ATOM 818 C C . SER A 1 101 ? -2.760 4.041 0.766 1.00 87.88 101 SER A C 1
ATOM 820 O O . SER A 1 101 ? -3.703 4.172 -0.010 1.00 87.88 101 SER A O 1
ATOM 822 N N . GLN A 1 102 ? -1.843 5.006 0.911 1.00 87.44 102 GLN A N 1
ATOM 823 C CA . GLN A 1 102 ? -1.894 6.281 0.186 1.00 87.44 102 GLN A CA 1
ATOM 824 C C . GLN A 1 102 ? -1.627 6.142 -1.322 1.00 87.44 102 GLN A C 1
ATOM 826 O O . GLN A 1 102 ? -2.323 6.770 -2.117 1.00 87.44 102 GLN A O 1
ATOM 831 N N . HIS A 1 103 ? -0.686 5.281 -1.727 1.00 92.12 103 HIS A N 1
ATOM 832 C CA . HIS A 1 103 ? -0.387 5.041 -3.142 1.00 92.12 103 HIS A CA 1
ATOM 833 C C . HIS A 1 103 ? -1.591 4.392 -3.831 1.00 92.12 103 HIS A C 1
ATOM 835 O O . HIS A 1 103 ? -2.011 4.847 -4.891 1.00 92.12 103 HIS A O 1
ATOM 841 N N . LYS A 1 104 ? -2.217 3.403 -3.174 1.00 91.81 104 LYS A N 1
ATOM 842 C CA . LYS A 1 104 ? -3.435 2.734 -3.660 1.00 91.81 104 LYS A CA 1
ATOM 843 C C . LYS A 1 104 ? -4.573 3.731 -3.916 1.00 91.81 104 LYS A C 1
ATOM 845 O O . LYS A 1 104 ? -5.234 3.654 -4.948 1.00 91.81 104 LYS A O 1
ATOM 850 N N . LYS A 1 105 ? -4.771 4.709 -3.016 1.00 88.75 105 LYS A N 1
ATOM 851 C CA . LYS A 1 105 ? -5.775 5.781 -3.194 1.00 88.75 105 LYS A CA 1
ATOM 852 C C . LYS A 1 105 ? -5.493 6.624 -4.436 1.00 88.75 105 LYS A C 1
ATOM 854 O O . LYS A 1 105 ? -6.414 6.856 -5.212 1.00 88.75 105 LYS A O 1
ATOM 859 N N . ILE A 1 106 ? -4.248 7.067 -4.620 1.00 89.50 106 ILE A N 1
ATOM 860 C CA . ILE A 1 106 ? -3.847 7.907 -5.760 1.00 89.50 106 ILE A CA 1
ATOM 861 C C . ILE A 1 106 ? -4.023 7.146 -7.079 1.00 89.50 106 ILE A C 1
ATOM 863 O O . ILE A 1 106 ? -4.637 7.663 -8.008 1.00 89.50 106 ILE A O 1
ATOM 867 N N . LEU A 1 107 ? -3.571 5.891 -7.145 1.00 91.25 107 LEU A N 1
ATOM 868 C CA . LEU A 1 107 ? -3.719 5.066 -8.346 1.00 91.25 107 LEU A CA 1
ATOM 869 C C . LEU A 1 107 ? -5.193 4.858 -8.717 1.00 91.25 107 LEU A C 1
ATOM 871 O O . LEU A 1 107 ? -5.569 5.017 -9.874 1.00 91.25 107 LEU A O 1
ATOM 875 N N . ASN A 1 108 ? -6.059 4.598 -7.737 1.00 90.50 108 ASN A N 1
ATOM 876 C CA . ASN A 1 108 ? -7.499 4.477 -7.970 1.00 90.50 108 ASN A CA 1
ATOM 877 C C . ASN A 1 108 ? -8.162 5.798 -8.411 1.00 90.50 108 ASN A C 1
ATOM 879 O O . ASN A 1 108 ? -9.135 5.786 -9.172 1.00 90.50 108 ASN A O 1
ATOM 883 N N . GLN A 1 109 ? -7.635 6.951 -7.986 1.00 88.00 109 GLN A N 1
ATOM 884 C CA . GLN A 1 109 ? -8.109 8.257 -8.455 1.00 88.00 109 GLN A CA 1
ATOM 885 C C . GLN A 1 109 ? -7.837 8.478 -9.948 1.00 88.00 109 GLN A C 1
ATOM 887 O O . GLN A 1 109 ? -8.671 9.105 -10.602 1.00 88.00 109 GLN A O 1
ATOM 892 N N . PHE A 1 110 ? -6.761 7.912 -10.511 1.00 85.12 110 PHE A N 1
ATOM 893 C CA . PHE A 1 110 ? -6.491 7.974 -11.957 1.00 85.12 110 PHE A CA 1
ATOM 894 C C . PHE A 1 110 ? -7.579 7.302 -12.806 1.00 85.12 110 PHE A C 1
ATOM 896 O O . PHE A 1 110 ? -7.744 7.650 -13.970 1.00 85.12 110 PHE A O 1
ATOM 903 N N . TYR A 1 111 ? -8.359 6.393 -12.217 1.00 83.38 111 TYR A N 1
ATOM 904 C CA . TYR A 1 111 ? -9.488 5.715 -12.863 1.00 83.38 111 TYR A CA 1
ATOM 905 C C . TYR A 1 111 ? -10.850 6.283 -12.445 1.00 83.38 111 TYR A C 1
ATOM 907 O O . TYR A 1 111 ? -11.888 5.687 -12.731 1.00 83.38 111 TYR A O 1
ATOM 915 N N . HIS A 1 112 ? -10.862 7.414 -11.729 1.00 85.50 112 HIS A N 1
ATOM 916 C CA . HIS A 1 112 ? -12.065 8.050 -11.182 1.00 85.50 112 HIS A CA 1
ATOM 917 C C . HIS A 1 112 ? -12.932 7.108 -10.322 1.00 85.50 112 HIS A C 1
ATOM 919 O O . HIS A 1 112 ? -14.137 7.314 -10.170 1.00 85.50 112 HIS A O 1
ATOM 925 N N . LYS A 1 113 ? -12.319 6.071 -9.733 1.00 84.81 113 LYS A N 1
ATOM 926 C CA . LYS A 1 113 ? -12.990 5.027 -8.951 1.00 84.81 113 LYS A CA 1
ATOM 927 C C . LYS A 1 113 ? -12.173 4.693 -7.710 1.00 84.81 113 LYS A C 1
ATOM 929 O O . LYS A 1 113 ? -11.259 3.881 -7.751 1.00 84.81 113 LYS A O 1
ATOM 934 N N . ILE A 1 114 ? -12.560 5.269 -6.574 1.00 77.25 114 ILE A N 1
ATOM 935 C CA . ILE A 1 114 ? -11.843 5.115 -5.296 1.00 77.25 114 ILE A CA 1
ATOM 936 C C . ILE A 1 114 ? -11.723 3.656 -4.805 1.00 77.25 114 ILE A C 1
ATOM 938 O O . ILE A 1 114 ? -10.776 3.342 -4.088 1.00 77.25 114 ILE A O 1
ATOM 942 N N . TYR A 1 115 ? -12.629 2.769 -5.233 1.00 84.31 115 TYR A N 1
ATOM 943 C CA . TYR A 1 115 ? -12.654 1.340 -4.883 1.00 84.31 115 TYR A CA 1
ATOM 944 C C . TYR A 1 115 ? -12.426 0.419 -6.089 1.00 84.31 115 TYR A C 1
ATOM 946 O O . TYR A 1 115 ? -12.961 -0.689 -6.133 1.00 84.31 115 TYR A O 1
ATOM 954 N N . GLN A 1 116 ? -11.696 0.884 -7.106 1.00 90.50 116 GLN A N 1
ATOM 955 C CA . GLN A 1 116 ? -11.325 0.019 -8.220 1.00 90.50 116 GLN A CA 1
ATOM 956 C C . GLN A 1 116 ? -10.448 -1.127 -7.706 1.00 90.50 116 GLN A C 1
ATOM 958 O O . GLN A 1 116 ? -9.463 -0.881 -7.011 1.00 90.50 116 GLN A O 1
ATOM 963 N N . ARG A 1 117 ? -10.828 -2.367 -8.028 1.00 92.19 117 ARG A N 1
ATOM 964 C CA . ARG A 1 117 ? -10.065 -3.562 -7.664 1.00 92.19 117 ARG A CA 1
ATOM 965 C C . ARG A 1 117 ? -9.102 -3.943 -8.772 1.00 92.19 117 ARG A C 1
ATOM 967 O O . ARG A 1 117 ? -9.343 -3.681 -9.952 1.00 92.19 117 ARG A O 1
ATOM 974 N N . TRP A 1 118 ? -8.042 -4.594 -8.340 1.00 93.81 118 TRP A N 1
ATOM 975 C CA . TRP A 1 118 ? -6.934 -5.023 -9.154 1.00 93.81 118 TRP A CA 1
ATOM 976 C C . TRP A 1 118 ? -6.563 -6.453 -8.790 1.00 93.81 118 TRP A C 1
ATOM 978 O O . TRP A 1 118 ? -6.744 -6.882 -7.652 1.00 93.81 118 TRP A O 1
ATOM 988 N N . GLU A 1 119 ? -6.030 -7.187 -9.753 1.00 94.88 119 GLU A N 1
ATOM 989 C CA . GLU A 1 119 ? -5.488 -8.525 -9.539 1.00 94.88 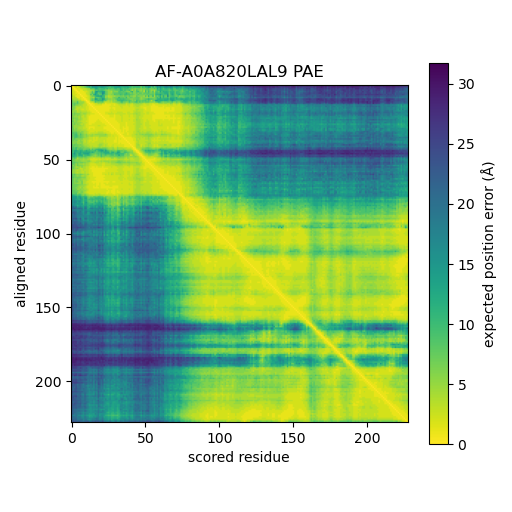119 GLU A CA 1
ATOM 990 C C . GLU A 1 119 ? -3.994 -8.499 -9.850 1.00 94.88 119 GLU A C 1
ATOM 992 O O . GLU A 1 119 ? -3.602 -8.088 -10.944 1.00 94.88 119 GLU A O 1
ATOM 997 N N . LEU A 1 120 ? -3.164 -8.925 -8.895 1.00 95.56 120 LEU A N 1
ATOM 998 C CA . LEU A 1 120 ? -1.733 -9.119 -9.116 1.00 95.56 1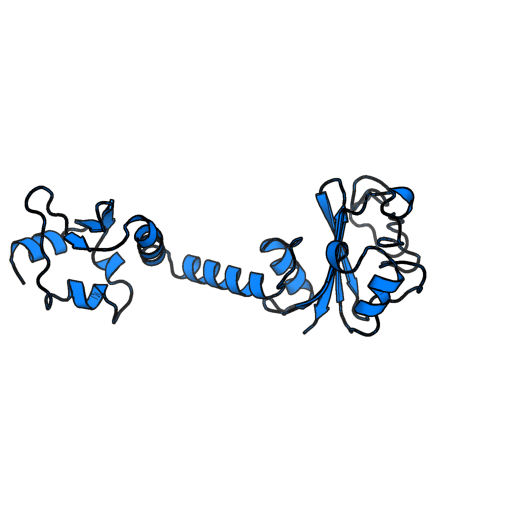20 LEU A CA 1
ATOM 999 C C . LEU A 1 120 ? -1.539 -10.284 -10.092 1.00 95.56 120 LEU A C 1
ATOM 1001 O O . LEU A 1 120 ? -1.912 -11.417 -9.796 1.00 95.56 120 LEU A O 1
ATOM 1005 N N . ILE A 1 121 ? -0.958 -10.006 -11.255 1.00 94.06 121 ILE A N 1
ATOM 1006 C CA . ILE A 1 121 ? -0.754 -11.005 -12.315 1.00 94.06 121 ILE A CA 1
ATOM 1007 C C . ILE A 1 121 ? 0.708 -11.375 -12.531 1.00 94.06 121 ILE A C 1
ATOM 1009 O O . ILE A 1 121 ? 0.980 -12.403 -13.149 1.00 94.06 121 ILE A O 1
ATOM 1013 N N . PHE A 1 122 ? 1.631 -10.549 -12.045 1.00 93.00 122 PHE A N 1
ATOM 1014 C CA . PHE A 1 122 ? 3.063 -10.787 -12.142 1.00 93.00 122 PHE A CA 1
ATOM 1015 C C . PHE A 1 122 ? 3.781 -10.147 -10.961 1.00 93.00 122 PHE A C 1
ATOM 1017 O O . PHE A 1 122 ? 3.525 -8.983 -10.637 1.00 93.00 122 PHE A O 1
ATOM 1024 N N . LYS A 1 123 ? 4.703 -10.895 -10.359 1.00 94.25 123 LYS A N 1
ATOM 1025 C CA . LYS A 1 123 ? 5.623 -10.400 -9.335 1.00 94.25 123 LYS A CA 1
ATOM 1026 C C . LYS A 1 123 ? 7.023 -10.905 -9.654 1.00 94.25 123 LYS A C 1
ATOM 1028 O O . LYS A 1 123 ? 7.238 -12.113 -9.668 1.00 94.25 123 LYS A O 1
ATOM 1033 N N . GLY A 1 124 ? 7.976 -10.007 -9.883 1.00 91.25 124 GLY A N 1
ATOM 1034 C CA . GLY A 1 124 ? 9.325 -10.365 -10.334 1.00 91.25 124 GLY A CA 1
ATOM 1035 C C . GLY A 1 124 ? 10.035 -11.345 -9.399 1.00 91.25 124 GLY A C 1
ATOM 1036 O O . GLY A 1 124 ? 10.606 -12.333 -9.859 1.00 91.25 124 GLY A O 1
ATOM 1037 N N . SER A 1 125 ? 9.922 -11.147 -8.083 1.00 92.25 125 SER A N 1
ATOM 1038 C CA . SER A 1 125 ? 10.488 -12.073 -7.088 1.00 92.25 125 SER A CA 1
ATOM 1039 C C . SER A 1 125 ? 9.855 -13.473 -7.072 1.00 92.25 125 SER A C 1
ATOM 1041 O O . SER A 1 125 ? 10.462 -14.401 -6.536 1.00 92.25 125 SER A O 1
ATOM 1043 N N . TYR A 1 126 ? 8.660 -13.641 -7.646 1.00 93.44 126 TYR A N 1
ATOM 1044 C CA . TYR A 1 126 ? 7.933 -14.911 -7.689 1.00 93.44 126 TYR A CA 1
ATOM 1045 C C . TYR A 1 126 ? 7.992 -15.580 -9.068 1.00 93.44 126 TYR A C 1
ATOM 1047 O O . TYR A 1 126 ? 8.315 -16.760 -9.173 1.00 93.44 126 TYR A O 1
ATOM 1055 N N . ASP A 1 127 ? 7.696 -14.828 -10.126 1.00 92.00 127 ASP A N 1
ATOM 1056 C CA . ASP A 1 127 ? 7.636 -15.308 -11.509 1.00 92.00 127 ASP A CA 1
ATOM 1057 C C . ASP A 1 127 ? 8.998 -15.245 -12.226 1.00 92.00 127 ASP A C 1
ATOM 1059 O O . ASP A 1 127 ? 9.182 -15.879 -13.264 1.00 92.00 127 ASP A O 1
ATOM 1063 N N . GLY A 1 128 ? 9.964 -14.508 -11.670 1.00 89.38 128 GLY A N 1
ATOM 1064 C CA . GLY A 1 128 ? 11.275 -14.254 -12.263 1.00 89.38 128 GLY A CA 1
ATOM 1065 C C . GLY A 1 128 ? 11.331 -12.948 -13.061 1.00 89.38 128 GLY A C 1
ATOM 1066 O O . GLY A 1 128 ? 10.338 -12.467 -13.594 1.00 89.38 128 GLY A O 1
ATOM 1067 N N . PHE A 1 129 ? 12.530 -12.373 -13.179 1.00 86.50 129 PHE A N 1
ATOM 1068 C CA . PHE A 1 129 ? 12.760 -11.050 -13.786 1.00 86.50 129 PHE A CA 1
ATOM 1069 C C . PHE A 1 129 ? 13.032 -11.073 -15.300 1.00 86.50 129 PHE A C 1
ATOM 1071 O O . PHE A 1 129 ? 13.560 -10.104 -15.851 1.00 86.50 129 PHE A O 1
ATOM 1078 N N . HIS A 1 130 ? 12.716 -12.178 -15.973 1.00 84.31 130 HIS A N 1
ATOM 1079 C CA . HIS A 1 130 ? 12.952 -12.335 -17.405 1.00 84.31 130 HIS A CA 1
ATOM 1080 C C . HIS A 1 130 ? 11.753 -11.866 -18.235 1.00 84.31 130 HIS A C 1
ATOM 1082 O O . HIS A 1 130 ? 10.598 -11.946 -17.808 1.00 84.31 130 HIS A O 1
ATOM 1088 N N . ALA A 1 131 ? 12.045 -11.391 -19.447 1.00 82.75 131 ALA A N 1
ATOM 1089 C CA . ALA A 1 131 ? 11.047 -10.881 -20.380 1.00 82.75 131 ALA A CA 1
ATOM 1090 C C . ALA A 1 131 ? 9.984 -11.934 -20.741 1.00 82.75 131 ALA A C 1
ATOM 1092 O O . ALA A 1 131 ? 8.799 -11.623 -20.815 1.00 82.75 131 ALA A O 1
ATOM 1093 N N . ASP A 1 132 ? 10.381 -13.193 -20.923 1.00 85.50 132 ASP A N 1
ATOM 1094 C CA . ASP A 1 132 ? 9.475 -14.300 -21.236 1.00 85.50 132 ASP A CA 1
ATOM 1095 C C . ASP A 1 132 ? 8.488 -14.580 -20.094 1.00 85.50 132 ASP A C 1
ATOM 1097 O O . ASP A 1 132 ? 7.288 -14.718 -20.345 1.00 85.50 132 ASP A O 1
ATOM 1101 N N . ALA A 1 133 ? 8.960 -14.574 -18.843 1.00 88.19 133 ALA A N 1
ATOM 1102 C CA . ALA A 1 133 ? 8.109 -14.700 -17.664 1.00 88.19 133 ALA A CA 1
ATOM 1103 C C . ALA A 1 133 ? 7.088 -13.555 -17.601 1.00 88.19 133 ALA A C 1
ATOM 1105 O O . ALA A 1 133 ? 5.883 -13.811 -17.512 1.00 88.19 133 ALA A O 1
ATOM 1106 N N . PHE A 1 134 ? 7.549 -12.308 -17.751 1.00 87.38 134 PHE A N 1
ATOM 1107 C CA . PHE A 1 134 ? 6.682 -11.129 -17.797 1.00 87.38 134 PHE A CA 1
ATOM 1108 C C . PHE A 1 134 ? 5.618 -11.255 -18.892 1.00 87.38 134 PHE A C 1
ATOM 1110 O O . PHE A 1 134 ? 4.422 -11.148 -18.627 1.00 87.38 134 PHE A O 1
ATOM 1117 N N . HIS A 1 135 ? 6.026 -11.554 -20.124 1.00 85.44 135 HIS A N 1
ATOM 1118 C CA . HIS A 1 135 ? 5.112 -11.643 -21.259 1.00 85.44 135 HIS A CA 1
ATOM 1119 C C . HIS A 1 135 ? 4.121 -12.800 -21.151 1.00 85.44 135 HIS A C 1
ATOM 1121 O O . HIS A 1 135 ? 2.968 -12.649 -21.561 1.00 85.44 135 HIS A O 1
ATOM 1127 N N . SER A 1 136 ? 4.524 -13.930 -20.566 1.00 88.75 136 SER A N 1
ATOM 1128 C CA . SER A 1 136 ? 3.621 -15.062 -20.327 1.00 88.75 136 SER A CA 1
ATOM 1129 C C . SER A 1 136 ? 2.464 -14.702 -19.385 1.00 88.75 136 SER A C 1
ATOM 1131 O O . SER A 1 136 ? 1.361 -15.242 -19.510 1.00 88.75 136 SER A O 1
ATOM 1133 N N . ARG A 1 137 ? 2.698 -13.757 -18.466 1.00 89.69 137 ARG A N 1
ATOM 1134 C CA . ARG A 1 137 ? 1.733 -13.314 -17.458 1.00 89.69 137 ARG A CA 1
ATOM 1135 C C . ARG A 1 137 ? 0.941 -12.082 -17.882 1.00 89.69 137 ARG A C 1
ATOM 1137 O O . ARG A 1 137 ? -0.267 -12.041 -17.651 1.00 89.69 137 ARG A O 1
ATOM 1144 N N . CYS A 1 138 ? 1.595 -11.108 -18.508 1.00 87.81 138 CYS A N 1
ATOM 1145 C CA . CYS A 1 138 ? 1.057 -9.761 -18.705 1.00 87.81 138 CYS A CA 1
ATOM 1146 C C . CYS A 1 138 ? 0.434 -9.523 -20.082 1.00 87.81 138 CYS A C 1
ATOM 1148 O O . CYS A 1 138 ? -0.429 -8.653 -20.208 1.00 87.81 138 CYS A O 1
ATOM 1150 N N . ASN A 1 139 ? 0.803 -10.293 -21.111 1.00 85.75 139 ASN A N 1
ATOM 1151 C CA . ASN A 1 139 ? 0.275 -10.057 -22.455 1.00 85.75 139 ASN A CA 1
ATOM 1152 C C . ASN A 1 139 ? -1.240 -10.315 -22.523 1.00 85.75 139 ASN A C 1
ATOM 1154 O O . ASN A 1 139 ? -1.755 -11.293 -21.973 1.00 85.75 139 ASN A O 1
ATOM 1158 N N . ASN A 1 140 ? -1.948 -9.455 -23.265 1.00 83.69 140 ASN A N 1
ATOM 1159 C CA . ASN A 1 140 ? -3.389 -9.553 -23.536 1.00 83.69 140 ASN A CA 1
ATOM 1160 C C . ASN A 1 140 ? -4.286 -9.533 -22.279 1.00 83.69 140 ASN A C 1
ATOM 1162 O O . ASN A 1 140 ? -5.366 -10.122 -22.279 1.00 83.69 140 ASN A O 1
ATOM 1166 N N . LYS A 1 141 ? -3.851 -8.876 -21.195 1.00 87.50 141 LYS A N 1
ATOM 1167 C CA . LYS A 1 141 ? -4.618 -8.763 -19.938 1.00 87.50 141 LYS A CA 1
ATOM 1168 C C . LYS A 1 141 ? -5.505 -7.516 -19.827 1.00 87.50 141 LYS A C 1
ATOM 1170 O O . LYS A 1 141 ? -6.170 -7.355 -18.810 1.00 87.50 141 LYS A O 1
ATOM 1175 N N . GLY A 1 142 ? -5.564 -6.685 -20.869 1.00 86.25 142 GLY A N 1
ATOM 1176 C CA . GLY A 1 142 ? -6.277 -5.404 -20.847 1.00 86.25 142 GLY A CA 1
ATOM 1177 C C . GLY A 1 142 ? -5.497 -4.331 -20.088 1.00 86.25 142 GLY A C 1
ATOM 1178 O O . GLY A 1 142 ? -4.268 -4.368 -20.080 1.00 86.25 142 GLY A O 1
ATOM 1179 N N . ALA A 1 143 ? -6.208 -3.395 -19.458 1.00 88.56 143 ALA A N 1
ATOM 1180 C CA . ALA A 1 143 ? -5.589 -2.308 -18.709 1.00 88.56 143 ALA A CA 1
ATOM 1181 C C . ALA A 1 143 ? -4.768 -2.838 -17.523 1.00 88.56 143 ALA A C 1
ATOM 1183 O O . ALA A 1 143 ? -5.243 -3.663 -16.732 1.00 88.56 143 ALA A O 1
ATOM 1184 N N . THR A 1 144 ? -3.540 -2.339 -17.391 1.00 89.88 144 THR A N 1
ATOM 1185 C CA . THR A 1 144 ? -2.606 -2.757 -16.340 1.00 89.88 144 THR A CA 1
ATOM 1186 C C . THR A 1 144 ? -1.935 -1.566 -15.667 1.00 89.88 144 THR A C 1
ATOM 1188 O O . THR A 1 144 ? -1.759 -0.507 -16.264 1.00 89.88 144 THR A O 1
ATOM 1191 N N . ILE A 1 145 ? -1.545 -1.752 -14.409 1.00 91.44 145 ILE A N 1
ATOM 1192 C CA . ILE A 1 145 ? -0.622 -0.877 -13.690 1.00 91.44 145 ILE A CA 1
ATOM 1193 C C . ILE A 1 145 ? 0.632 -1.686 -13.402 1.00 91.44 145 ILE A C 1
ATOM 1195 O O . ILE A 1 145 ? 0.549 -2.766 -12.821 1.00 91.44 145 ILE A O 1
ATOM 1199 N N . THR A 1 146 ? 1.788 -1.145 -13.765 1.00 91.69 146 THR A N 1
ATOM 1200 C CA . THR A 1 146 ? 3.081 -1.715 -13.393 1.00 91.69 146 THR A CA 1
ATOM 1201 C C . THR A 1 146 ? 3.741 -0.830 -12.353 1.00 91.69 146 THR A C 1
ATOM 1203 O O . THR A 1 146 ? 3.852 0.376 -12.552 1.00 91.69 146 THR A O 1
ATOM 1206 N N . ILE A 1 147 ? 4.204 -1.435 -11.265 1.00 94.31 147 ILE A N 1
ATOM 1207 C CA . ILE A 1 147 ? 4.920 -0.782 -10.173 1.00 94.31 147 ILE A CA 1
ATOM 1208 C C . ILE A 1 147 ? 6.326 -1.372 -10.099 1.00 94.31 147 ILE A C 1
ATOM 1210 O O . ILE A 1 147 ? 6.492 -2.587 -10.083 1.00 94.31 147 ILE A O 1
ATOM 1214 N N . ILE A 1 148 ? 7.330 -0.507 -10.044 1.00 93.06 148 ILE A N 1
ATOM 1215 C CA . ILE A 1 148 ? 8.753 -0.835 -10.001 1.00 93.06 148 ILE A CA 1
ATOM 1216 C C . ILE A 1 148 ? 9.346 -0.247 -8.724 1.00 93.06 148 ILE A C 1
ATOM 1218 O O . ILE A 1 148 ? 9.085 0.910 -8.392 1.00 93.06 148 ILE A O 1
ATOM 1222 N N . GLN A 1 149 ? 10.179 -1.029 -8.041 1.00 94.00 149 GLN A N 1
ATOM 1223 C CA . GLN A 1 149 ? 11.012 -0.568 -6.935 1.00 94.00 149 GLN A CA 1
ATOM 1224 C C . GLN A 1 149 ? 12.495 -0.665 -7.307 1.00 94.00 149 GLN A C 1
ATOM 1226 O O . GLN A 1 149 ? 12.961 -1.723 -7.738 1.00 94.00 149 GLN A O 1
ATOM 1231 N N . SER A 1 150 ? 13.251 0.418 -7.100 1.00 92.44 150 SER A N 1
ATOM 1232 C CA . SER A 1 150 ? 14.713 0.416 -7.249 1.00 92.44 150 SER A CA 1
ATOM 1233 C C . SER A 1 150 ? 15.456 0.114 -5.943 1.00 92.44 150 SER A C 1
ATOM 1235 O O . SER A 1 150 ? 14.886 0.204 -4.854 1.00 92.44 150 SER A O 1
ATOM 1237 N N . ASP A 1 151 ? 16.759 -0.175 -6.033 1.00 90.19 151 ASP A N 1
ATOM 1238 C CA . ASP A 1 151 ? 17.660 -0.381 -4.879 1.00 90.19 151 ASP A CA 1
ATOM 1239 C C . ASP A 1 151 ? 17.805 0.832 -3.953 1.00 90.19 151 ASP A C 1
ATOM 1241 O O . ASP A 1 151 ? 18.198 0.693 -2.796 1.00 90.19 151 ASP A O 1
ATOM 1245 N N . GLN A 1 152 ? 17.444 2.016 -4.440 1.00 90.75 152 GLN A N 1
ATOM 1246 C CA . GLN A 1 152 ? 17.393 3.250 -3.660 1.00 90.75 152 GLN A CA 1
ATOM 1247 C C . GLN A 1 152 ? 16.003 3.522 -3.058 1.00 90.75 152 GLN A C 1
ATOM 1249 O O . GLN A 1 152 ? 15.762 4.607 -2.535 1.00 90.75 152 GLN A O 1
ATOM 1254 N N . ASN A 1 153 ? 15.098 2.536 -3.090 1.00 90.81 153 ASN A N 1
ATOM 1255 C CA . ASN A 1 153 ? 13.721 2.602 -2.588 1.00 90.81 153 ASN A CA 1
ATOM 1256 C C . ASN A 1 153 ? 12.807 3.602 -3.311 1.00 90.81 153 ASN A C 1
ATOM 1258 O O . ASN A 1 153 ? 11.744 3.946 -2.790 1.00 90.81 153 ASN A O 1
ATOM 1262 N N . TYR A 1 154 ? 13.171 4.042 -4.517 1.00 94.00 154 TYR A N 1
ATOM 1263 C CA . TYR A 1 154 ? 12.228 4.772 -5.357 1.00 94.00 154 TYR A CA 1
ATOM 1264 C C . TYR A 1 154 ? 11.162 3.813 -5.878 1.00 94.00 154 TYR A C 1
ATOM 1266 O O . TYR A 1 154 ? 11.484 2.708 -6.318 1.00 94.00 154 TYR A O 1
ATOM 1274 N N . ILE A 1 155 ? 9.906 4.258 -5.831 1.00 94.31 155 ILE A N 1
ATOM 1275 C CA . ILE A 1 155 ? 8.753 3.542 -6.375 1.00 94.31 155 ILE A CA 1
ATOM 1276 C C . ILE A 1 155 ? 8.173 4.384 -7.502 1.00 94.31 155 ILE A C 1
ATOM 1278 O O . ILE A 1 155 ? 7.813 5.544 -7.300 1.00 94.31 155 ILE A O 1
ATOM 1282 N N . PHE A 1 156 ? 8.097 3.797 -8.685 1.00 93.19 156 PHE A N 1
ATOM 1283 C CA . PHE A 1 156 ? 7.615 4.442 -9.902 1.00 93.19 156 PHE A CA 1
ATOM 1284 C C . PHE A 1 156 ? 7.046 3.380 -10.839 1.00 93.19 156 PHE A C 1
ATOM 1286 O O . PHE A 1 156 ? 7.035 2.195 -10.517 1.00 93.19 156 PHE A O 1
ATOM 1293 N N . GLY A 1 157 ? 6.534 3.790 -11.988 1.00 90.75 157 GLY A N 1
ATOM 1294 C CA . GLY A 1 157 ? 5.930 2.875 -12.938 1.00 90.75 157 GLY A CA 1
ATOM 1295 C C . GLY A 1 157 ? 4.971 3.610 -13.846 1.00 90.75 157 GLY A C 1
ATOM 1296 O O . GLY A 1 157 ? 5.063 4.830 -13.983 1.00 90.75 157 GLY A O 1
ATOM 1297 N N . ASP A 1 158 ? 4.052 2.864 -14.438 1.00 87.81 158 ASP A N 1
ATOM 1298 C CA . ASP A 1 158 ? 3.104 3.424 -15.388 1.00 87.81 158 ASP A CA 1
ATOM 1299 C C . ASP A 1 158 ? 1.782 2.659 -15.395 1.00 87.81 158 ASP A C 1
ATOM 1301 O O . ASP A 1 158 ? 1.690 1.516 -14.923 1.00 87.81 158 ASP A O 1
ATOM 1305 N N . LYS A 1 159 ? 0.761 3.303 -15.959 1.00 87.00 159 LYS A N 1
ATOM 1306 C CA . LYS A 1 159 ? -0.491 2.662 -16.343 1.00 87.00 159 LYS A CA 1
ATOM 1307 C C . LYS A 1 159 ? -0.547 2.543 -17.861 1.00 87.00 159 LYS A C 1
ATOM 1309 O O . LYS A 1 159 ? -0.265 3.500 -18.571 1.00 87.00 159 LYS A O 1
ATOM 1314 N N . GLU A 1 160 ? -1.008 1.405 -18.346 1.00 79.19 160 GLU A N 1
ATOM 1315 C CA . GLU A 1 160 ? -1.236 1.197 -19.772 1.00 79.19 160 GLU A CA 1
ATOM 1316 C C . GLU A 1 160 ? -2.689 0.774 -19.982 1.00 79.19 160 GLU A C 1
ATOM 1318 O O . GLU A 1 160 ? -3.187 -0.132 -19.302 1.00 79.19 160 GLU A O 1
ATOM 1323 N N . ASP A 1 161 ? -3.386 1.468 -20.887 1.00 72.00 161 ASP A N 1
ATOM 1324 C CA . ASP A 1 161 ? -4.804 1.214 -21.180 1.00 72.00 161 ASP A CA 1
ATOM 1325 C C . ASP A 1 161 ? -4.981 -0.081 -22.009 1.00 72.00 161 ASP A C 1
ATOM 1327 O O . ASP A 1 161 ? -6.022 -0.736 -21.932 1.00 72.00 161 ASP A O 1
ATOM 1331 N N . GLU A 1 162 ? -3.933 -0.502 -22.728 1.00 61.62 162 GLU A N 1
ATOM 1332 C CA . GLU A 1 162 ? -3.791 -1.831 -23.332 1.00 61.62 162 GLU A CA 1
ATOM 1333 C C . GLU A 1 162 ? -2.594 -2.567 -22.708 1.00 61.62 162 GLU A C 1
ATOM 1335 O O . GLU A 1 162 ? -1.644 -1.947 -22.247 1.00 61.62 162 GLU A O 1
ATOM 1340 N N . ALA A 1 163 ? -2.637 -3.900 -22.647 1.00 57.97 163 ALA A N 1
ATOM 1341 C CA . ALA A 1 163 ? -1.625 -4.690 -21.939 1.00 57.97 163 ALA A CA 1
ATOM 1342 C C . ALA A 1 163 ? -0.192 -4.390 -22.418 1.00 57.97 163 ALA A C 1
ATOM 1344 O O . ALA A 1 163 ? 0.036 -4.283 -23.622 1.00 57.97 163 ALA A O 1
ATOM 1345 N N . VAL A 1 164 ? 0.767 -4.333 -21.479 1.00 64.31 164 VAL A N 1
ATOM 1346 C CA . VAL A 1 164 ? 2.179 -3.978 -21.723 1.00 64.31 164 VAL A CA 1
ATOM 1347 C C . VAL A 1 164 ? 2.781 -4.825 -22.851 1.00 64.31 164 VAL A C 1
ATOM 1349 O O . VAL A 1 164 ? 3.189 -5.969 -22.650 1.00 64.31 164 VAL A O 1
ATOM 1352 N N . CYS A 1 165 ? 2.843 -4.269 -24.059 1.00 56.59 165 CYS A N 1
ATOM 1353 C CA . CYS A 1 165 ? 3.344 -4.958 -25.240 1.00 56.59 165 CYS A CA 1
ATOM 1354 C C . CYS A 1 165 ? 4.184 -4.006 -26.070 1.00 56.59 165 CYS A C 1
ATOM 1356 O O . CYS A 1 165 ? 3.614 -3.157 -26.741 1.00 56.59 165 CYS A O 1
ATOM 1358 N N . HIS A 1 166 ? 5.510 -4.200 -26.114 1.00 56.44 166 HIS A N 1
ATOM 1359 C CA . HIS A 1 166 ? 6.319 -3.546 -27.149 1.00 56.44 166 HIS A CA 1
ATOM 1360 C C . HIS A 1 166 ? 7.512 -4.350 -27.713 1.00 56.44 166 HIS A C 1
ATOM 1362 O O . HIS A 1 166 ? 8.062 -3.890 -28.709 1.00 56.44 166 HIS A O 1
ATOM 1368 N N . ASN A 1 167 ? 7.932 -5.506 -27.158 1.00 68.25 167 ASN A N 1
ATOM 1369 C CA . ASN A 1 167 ? 8.876 -6.481 -27.771 1.00 68.25 167 ASN A CA 1
ATOM 1370 C C . ASN A 1 167 ? 9.120 -7.669 -26.813 1.00 68.25 167 ASN A C 1
ATOM 1372 O O . ASN A 1 167 ? 9.479 -7.413 -25.673 1.00 68.25 167 ASN A O 1
ATOM 1376 N N . SER A 1 168 ? 9.039 -8.921 -27.286 1.00 71.19 168 SER A N 1
ATOM 1377 C CA . SER A 1 168 ? 9.227 -10.147 -26.480 1.00 71.19 168 SER A CA 1
ATOM 1378 C C . SER A 1 168 ? 10.596 -10.309 -25.803 1.00 71.19 168 SER A C 1
ATOM 1380 O O . SER A 1 168 ? 10.752 -11.173 -24.946 1.00 71.19 168 SER A O 1
ATOM 1382 N N . SER A 1 169 ? 11.603 -9.543 -26.223 1.00 73.25 169 SER A N 1
ATOM 1383 C CA . SER A 1 169 ? 12.967 -9.581 -25.679 1.00 73.25 169 SER A CA 1
ATOM 1384 C C . SER A 1 169 ? 13.192 -8.632 -24.499 1.00 73.25 169 SER A C 1
ATOM 1386 O O . SER A 1 169 ? 14.292 -8.614 -23.955 1.00 73.25 169 SER A O 1
ATOM 1388 N N . TYR A 1 170 ? 12.196 -7.830 -24.123 1.00 74.19 170 TYR A N 1
ATOM 1389 C CA . TYR A 1 170 ? 12.296 -6.859 -23.034 1.00 74.19 170 TYR A CA 1
ATOM 1390 C C . TYR A 1 170 ? 11.184 -7.098 -22.015 1.00 74.19 170 TYR A C 1
ATOM 1392 O O . TYR A 1 170 ? 10.139 -7.626 -22.367 1.00 74.19 170 TYR A O 1
ATOM 1400 N N . GLY A 1 171 ? 11.392 -6.705 -20.760 1.00 77.81 171 GLY A N 1
ATOM 1401 C CA . GLY A 1 171 ? 10.306 -6.638 -19.782 1.00 77.81 171 GLY A CA 1
ATOM 1402 C C . GLY A 1 171 ? 9.364 -5.461 -20.084 1.00 77.81 171 GLY A C 1
ATOM 1403 O O . GLY A 1 171 ? 9.189 -5.077 -21.249 1.00 77.81 171 GLY A O 1
ATOM 1404 N N . PRO A 1 172 ? 8.738 -4.833 -19.074 1.00 77.81 172 PRO A N 1
ATOM 1405 C CA . PRO A 1 172 ? 7.948 -3.640 -19.336 1.00 77.81 172 PRO A CA 1
ATOM 1406 C C . PRO A 1 172 ? 8.804 -2.500 -19.898 1.00 77.81 172 PRO A C 1
ATOM 1408 O O . PRO A 1 172 ? 9.888 -2.182 -19.393 1.00 77.81 172 PRO A O 1
ATOM 1411 N N . ARG A 1 173 ? 8.268 -1.841 -20.925 1.00 80.94 173 ARG A N 1
ATOM 1412 C CA . ARG A 1 173 ? 8.804 -0.596 -21.472 1.00 80.94 173 ARG A CA 1
ATOM 1413 C C . ARG A 1 173 ? 7.674 0.408 -21.621 1.00 80.94 173 ARG A C 1
ATOM 1415 O O . ARG A 1 173 ? 6.668 0.082 -22.244 1.00 80.94 173 ARG A O 1
ATOM 1422 N N . PHE A 1 174 ? 7.881 1.597 -21.075 1.00 79.56 174 PHE A N 1
ATOM 1423 C CA . PHE A 1 174 ? 6.903 2.683 -21.043 1.00 79.56 174 PHE A CA 1
ATOM 1424 C C . PHE A 1 174 ? 7.361 3.823 -21.948 1.00 79.56 174 PHE A C 1
ATOM 1426 O O . PHE A 1 174 ? 8.551 4.144 -21.965 1.00 79.56 174 PHE A O 1
ATOM 1433 N N . GLY A 1 175 ? 6.443 4.418 -22.710 1.00 70.31 175 GLY A N 1
ATOM 1434 C CA . GLY A 1 175 ? 6.757 5.418 -23.734 1.00 70.31 175 GLY A CA 1
ATOM 1435 C C . GLY A 1 175 ? 7.303 4.830 -25.051 1.00 70.31 175 GLY A C 1
ATOM 1436 O O . GLY A 1 175 ? 8.023 3.826 -25.088 1.00 70.31 175 GLY A O 1
ATOM 1437 N N . LYS A 1 176 ? 6.973 5.475 -26.178 1.00 64.50 176 LYS A N 1
ATOM 1438 C CA . LYS A 1 176 ? 7.429 5.130 -27.536 1.00 64.50 176 LYS A CA 1
ATOM 1439 C C . LYS A 1 176 ? 8.936 5.386 -27.683 1.00 64.50 176 LYS A C 1
ATOM 1441 O O . LYS A 1 176 ? 9.365 6.455 -28.094 1.00 64.50 176 LYS A O 1
ATOM 1446 N N . GLY A 1 177 ? 9.738 4.365 -27.392 1.00 63.91 177 GLY A N 1
ATOM 1447 C CA . GLY A 1 177 ? 11.206 4.460 -27.346 1.00 63.91 177 GLY A CA 1
ATOM 1448 C C . GLY A 1 177 ? 11.808 4.067 -25.993 1.00 63.91 177 GLY A C 1
ATOM 1449 O O . GLY A 1 177 ? 13.032 4.051 -25.867 1.00 63.91 177 GLY A O 1
ATOM 1450 N N . ALA A 1 178 ? 10.958 3.675 -25.034 1.00 76.81 178 ALA A N 1
ATOM 1451 C CA . ALA A 1 178 ? 11.292 3.280 -23.668 1.00 76.81 178 ALA A CA 1
ATOM 1452 C C . ALA A 1 178 ? 11.850 4.433 -22.821 1.00 76.81 178 ALA A C 1
ATOM 1454 O O . ALA A 1 178 ? 13.034 4.457 -22.483 1.00 76.81 178 ALA A O 1
ATOM 1455 N N . ASP A 1 179 ? 10.976 5.370 -22.448 1.00 81.62 179 ASP A N 1
ATOM 1456 C CA . ASP A 1 179 ? 11.232 6.339 -21.380 1.00 81.62 179 ASP A CA 1
ATOM 1457 C C . ASP A 1 179 ? 11.594 5.640 -20.074 1.00 81.62 179 ASP A C 1
ATOM 1459 O O . ASP A 1 179 ? 12.431 6.146 -19.343 1.00 81.62 179 ASP A O 1
ATOM 1463 N N . ILE A 1 180 ? 11.025 4.464 -19.812 1.00 84.31 180 ILE A N 1
ATOM 1464 C CA . ILE A 1 180 ? 11.401 3.586 -18.702 1.00 84.31 180 ILE A CA 1
ATOM 1465 C C . ILE A 1 180 ? 11.491 2.157 -19.246 1.00 84.31 180 ILE A C 1
ATOM 1467 O O . ILE A 1 180 ? 10.615 1.717 -19.991 1.00 84.31 180 ILE A O 1
ATOM 1471 N N . SER A 1 181 ? 12.539 1.430 -18.870 1.00 86.25 181 SER A N 1
ATOM 1472 C CA . SER A 1 181 ? 12.778 0.036 -19.252 1.00 86.25 181 SER A CA 1
ATOM 1473 C C . SER A 1 181 ? 13.195 -0.766 -18.022 1.00 86.25 181 SER A C 1
ATOM 1475 O O . SER A 1 181 ? 14.177 -0.416 -17.367 1.00 86.25 181 SER A O 1
ATOM 1477 N N . ALA A 1 182 ? 12.464 -1.836 -17.703 1.00 83.56 182 ALA A N 1
ATOM 1478 C CA . ALA A 1 182 ? 12.759 -2.727 -16.579 1.00 83.56 182 ALA A CA 1
ATOM 1479 C C . ALA A 1 182 ? 12.536 -4.201 -16.961 1.00 83.56 182 ALA A C 1
ATOM 1481 O O . ALA A 1 182 ? 11.916 -4.492 -17.976 1.00 83.56 182 ALA A O 1
ATOM 1482 N N . GLY A 1 183 ? 13.040 -5.145 -16.157 1.00 71.19 183 GLY A N 1
ATOM 1483 C CA . GLY A 1 183 ? 12.731 -6.579 -16.307 1.00 71.19 183 GLY A CA 1
ATOM 1484 C C . GLY A 1 183 ? 13.322 -7.268 -17.547 1.00 71.19 183 GLY A C 1
ATOM 1485 O O . GLY A 1 183 ? 12.719 -8.190 -18.086 1.00 71.19 183 GLY A O 1
ATOM 1486 N N . ASN A 1 184 ? 14.493 -6.831 -18.020 1.00 70.06 184 ASN A N 1
ATOM 1487 C CA . ASN A 1 184 ? 15.155 -7.370 -19.218 1.00 70.06 184 ASN A CA 1
ATOM 1488 C C . ASN A 1 184 ? 16.000 -8.642 -18.963 1.00 70.06 184 ASN A C 1
ATOM 1490 O O . ASN A 1 184 ? 16.933 -8.911 -19.713 1.00 70.06 184 ASN A O 1
ATOM 1494 N N . GLY A 1 185 ? 15.713 -9.423 -17.915 1.00 64.44 185 GLY A N 1
ATOM 1495 C CA . GLY A 1 185 ? 16.376 -10.711 -17.644 1.00 64.44 185 GLY A CA 1
ATOM 1496 C C . GLY A 1 185 ? 17.680 -10.669 -16.843 1.00 64.44 185 GLY A C 1
ATOM 1497 O O . GLY A 1 185 ? 18.077 -11.696 -16.305 1.00 64.44 185 GLY A O 1
ATOM 1498 N N . GLU A 1 186 ? 18.311 -9.510 -16.669 1.00 64.88 186 GLU A N 1
ATOM 1499 C CA . GLU A 1 186 ? 19.471 -9.364 -15.781 1.00 64.88 186 GLU A CA 1
ATOM 1500 C C . GLU A 1 186 ? 19.177 -8.359 -14.672 1.00 64.88 186 GLU A C 1
ATOM 1502 O O . GLU A 1 186 ? 18.655 -7.287 -14.948 1.00 64.88 186 GLU A O 1
ATOM 1507 N N . THR A 1 187 ? 19.574 -8.652 -13.432 1.00 63.41 187 THR A N 1
ATOM 1508 C CA . THR A 1 187 ? 19.486 -7.714 -12.295 1.00 63.41 187 THR A CA 1
ATOM 1509 C C . THR A 1 187 ? 20.636 -6.693 -12.281 1.00 63.41 187 THR A C 1
ATOM 1511 O O . THR A 1 187 ? 20.924 -6.086 -11.248 1.00 63.41 187 THR A O 1
ATOM 1514 N N . SER A 1 188 ? 21.369 -6.554 -13.389 1.00 66.75 188 SER A N 1
ATOM 1515 C CA . SER A 1 188 ? 22.499 -5.635 -13.515 1.00 66.75 188 SER A CA 1
ATOM 1516 C C . SER A 1 188 ? 22.001 -4.197 -13.710 1.00 66.75 188 SER A C 1
ATOM 1518 O O . SER A 1 188 ? 20.971 -3.958 -14.328 1.00 66.75 188 SER A O 1
ATOM 1520 N N . ARG A 1 189 ? 22.734 -3.200 -13.200 1.00 64.06 189 ARG A N 1
ATOM 1521 C CA . ARG A 1 189 ? 22.338 -1.779 -13.313 1.00 64.06 189 ARG A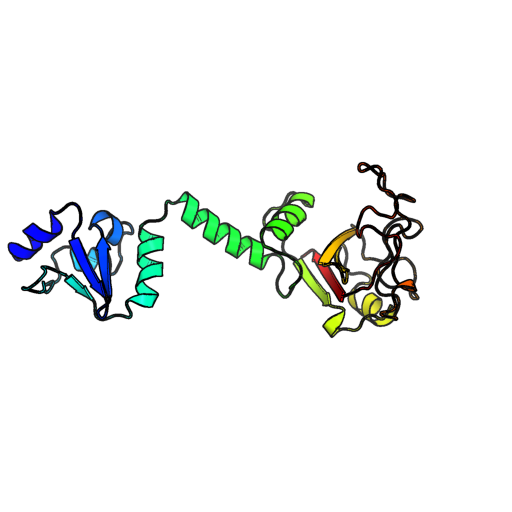 CA 1
ATOM 1522 C C . ARG A 1 189 ? 22.170 -1.289 -14.756 1.00 64.06 189 ARG A C 1
ATOM 1524 O O . ARG A 1 189 ? 21.407 -0.367 -14.990 1.00 64.06 189 ARG A O 1
ATOM 1531 N N . HIS A 1 190 ? 22.844 -1.921 -15.714 1.00 66.88 190 HIS A N 1
ATOM 1532 C CA . HIS A 1 190 ? 22.807 -1.529 -17.125 1.00 66.88 190 HIS A CA 1
ATOM 1533 C C . HIS A 1 190 ? 21.612 -2.109 -17.899 1.00 66.88 190 HIS A C 1
ATOM 1535 O O . HIS A 1 190 ? 21.373 -1.718 -19.040 1.00 66.88 190 HIS A O 1
ATOM 1541 N N . SER A 1 191 ? 20.855 -3.042 -17.314 1.00 74.69 191 SER A N 1
ATOM 1542 C CA . SER A 1 191 ? 19.697 -3.656 -17.974 1.00 74.69 191 SER A CA 1
ATOM 1543 C C . SER A 1 191 ? 18.404 -2.857 -17.767 1.00 74.69 191 SER A C 1
ATOM 1545 O O . SER A 1 191 ? 17.403 -3.127 -18.444 1.00 74.69 191 SER A O 1
ATOM 1547 N N . HIS A 1 192 ? 18.406 -1.883 -16.849 1.00 85.56 192 HIS A N 1
ATOM 1548 C CA . HIS A 1 192 ? 17.248 -1.068 -16.498 1.00 85.56 192 HIS A CA 1
ATOM 1549 C C . HIS A 1 192 ? 17.614 0.411 -16.493 1.00 85.56 192 HIS A C 1
ATOM 1551 O O . HIS A 1 192 ? 18.547 0.848 -15.818 1.00 85.56 192 HIS A O 1
ATOM 1557 N N . TYR A 1 193 ? 16.876 1.188 -17.272 1.00 87.44 193 TYR A N 1
ATOM 1558 C CA . TYR A 1 193 ? 17.221 2.575 -17.529 1.00 87.44 193 TYR A CA 1
ATOM 1559 C C . TYR A 1 193 ? 15.980 3.415 -17.796 1.00 87.44 193 TYR A C 1
ATOM 1561 O O . TYR A 1 193 ? 14.895 2.902 -18.082 1.00 87.44 193 TYR A O 1
ATOM 1569 N N . THR A 1 194 ? 16.177 4.724 -17.743 1.00 88.81 194 THR A N 1
ATOM 1570 C CA . THR A 1 194 ? 15.227 5.730 -18.190 1.00 88.81 194 THR A CA 1
ATOM 1571 C C . THR A 1 194 ? 15.834 6.555 -19.323 1.00 88.81 194 THR A C 1
ATOM 1573 O O . THR A 1 194 ? 16.989 6.964 -19.266 1.00 88.81 194 THR A O 1
ATOM 1576 N N . ASN A 1 195 ? 15.059 6.767 -20.384 1.00 88.56 195 ASN A N 1
ATOM 1577 C CA . ASN A 1 195 ? 15.337 7.767 -21.420 1.00 88.56 195 ASN A CA 1
ATOM 1578 C C . ASN A 1 195 ? 14.335 8.928 -21.333 1.00 88.56 195 ASN A C 1
ATOM 1580 O O . ASN A 1 195 ? 14.166 9.673 -22.299 1.00 88.56 195 ASN A O 1
ATOM 1584 N N . PHE A 1 196 ? 13.626 9.062 -20.209 1.00 89.25 196 PHE A N 1
ATOM 1585 C CA . PHE A 1 196 ? 12.716 10.176 -19.986 1.00 89.25 196 PHE A CA 1
ATOM 1586 C C . PHE A 1 196 ? 13.451 11.511 -20.180 1.00 89.25 196 PHE A C 1
ATOM 1588 O O . PHE A 1 196 ? 14.560 11.657 -19.664 1.00 89.25 196 PHE A O 1
ATOM 1595 N N . PRO A 1 197 ? 12.887 12.481 -20.919 1.00 90.56 197 PRO A N 1
ATOM 1596 C CA . PRO A 1 197 ? 11.514 12.560 -21.425 1.00 90.56 197 PRO A CA 1
ATOM 1597 C C . PRO A 1 197 ? 11.444 12.415 -22.955 1.00 90.56 197 PRO A C 1
ATOM 1599 O O . PRO A 1 197 ? 11.209 13.383 -23.677 1.00 90.56 197 PRO A O 1
ATOM 1602 N N . THR A 1 198 ? 11.694 11.215 -23.479 1.00 85.25 198 THR A N 1
ATOM 1603 C CA . THR A 1 198 ? 11.639 10.954 -24.927 1.00 85.25 198 THR A CA 1
ATOM 1604 C C . THR A 1 198 ? 10.201 10.985 -25.452 1.00 85.25 198 THR A C 1
ATOM 1606 O O . THR A 1 198 ? 9.940 11.605 -26.483 1.00 85.25 198 THR A O 1
ATOM 1609 N N . THR A 1 199 ? 9.262 10.332 -24.760 1.00 85.44 199 THR A N 1
ATOM 1610 C CA . THR A 1 199 ? 7.838 10.287 -25.151 1.00 85.44 199 THR A CA 1
ATOM 1611 C C . THR A 1 199 ? 6.969 11.083 -24.199 1.00 85.44 199 THR A C 1
ATOM 1613 O O . THR A 1 199 ? 6.066 11.799 -24.632 1.00 85.44 199 THR A O 1
ATOM 1616 N N . TYR A 1 200 ? 7.202 10.929 -22.899 1.00 85.94 200 TYR A N 1
ATOM 1617 C CA . TYR A 1 200 ? 6.432 11.636 -21.887 1.00 85.94 200 TYR A CA 1
ATOM 1618 C C . TYR A 1 200 ? 6.964 13.052 -21.714 1.00 85.94 200 TYR A C 1
ATOM 1620 O O . TYR A 1 200 ? 8.155 13.297 -21.857 1.00 85.94 200 TYR A O 1
ATOM 1628 N N . SER A 1 201 ? 6.079 14.002 -21.414 1.00 90.44 201 SER A N 1
ATOM 1629 C CA . SER A 1 201 ? 6.488 15.382 -21.147 1.00 90.44 201 SER A CA 1
ATOM 1630 C C . SER A 1 201 ? 7.086 15.511 -19.747 1.00 90.44 201 SER A C 1
ATOM 1632 O O . SER A 1 201 ? 6.479 15.068 -18.772 1.00 90.44 201 SER A O 1
ATOM 1634 N N . ASP A 1 202 ? 8.242 16.166 -19.642 1.00 91.75 202 ASP A N 1
ATOM 1635 C CA . ASP A 1 202 ? 8.865 16.473 -18.355 1.00 91.75 202 ASP A CA 1
ATOM 1636 C C . ASP A 1 202 ? 8.310 17.761 -17.751 1.00 91.75 202 ASP A C 1
ATOM 1638 O O . ASP A 1 202 ? 8.588 18.860 -18.223 1.00 91.75 202 ASP A O 1
ATOM 1642 N N . THR A 1 203 ? 7.544 17.622 -16.673 1.00 93.44 203 THR A N 1
ATOM 1643 C CA . THR A 1 203 ? 7.0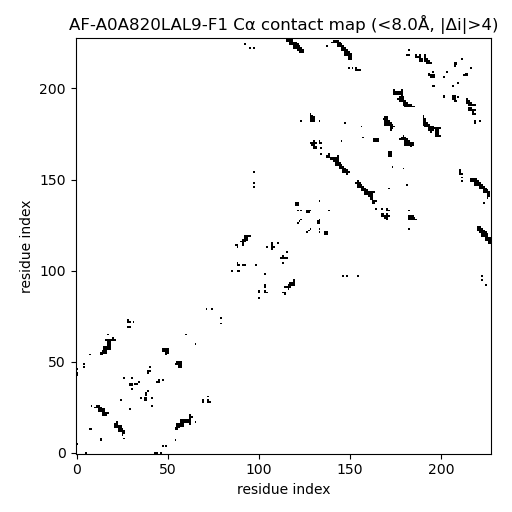53 18.752 -15.871 1.00 93.44 203 THR A CA 1
ATOM 1644 C C . THR A 1 203 ? 7.942 19.052 -14.662 1.00 93.44 203 THR A C 1
ATOM 1646 O O . THR A 1 203 ? 7.591 19.889 -13.836 1.00 93.44 203 THR A O 1
ATOM 1649 N N . THR A 1 204 ? 9.044 18.319 -14.499 1.00 92.88 204 THR A N 1
ATOM 1650 C CA . THR A 1 204 ? 9.966 18.402 -13.358 1.00 92.88 204 THR A CA 1
ATOM 1651 C C . THR A 1 204 ? 11.309 19.033 -13.712 1.00 92.88 204 THR A C 1
ATOM 1653 O O . THR A 1 204 ? 12.040 19.410 -12.799 1.00 92.88 204 THR A O 1
ATOM 1656 N N . GLU A 1 205 ? 11.619 19.138 -15.009 1.00 93.06 205 GLU A N 1
ATOM 1657 C CA . GLU A 1 205 ? 12.890 19.621 -15.573 1.00 93.06 205 GLU A CA 1
ATOM 1658 C C . GLU A 1 205 ? 14.115 18.774 -15.173 1.00 93.06 205 GLU A C 1
ATOM 1660 O O . GLU A 1 205 ? 15.257 19.230 -15.248 1.00 93.06 205 GLU A O 1
ATOM 1665 N N . LYS A 1 206 ? 13.895 17.529 -14.734 1.00 93.56 206 LYS A N 1
ATOM 1666 C CA . LYS A 1 206 ? 14.946 16.613 -14.265 1.00 93.56 206 LYS A CA 1
ATOM 1667 C C . LYS A 1 206 ? 15.394 15.598 -15.315 1.00 93.56 206 LYS A C 1
ATOM 1669 O O . LYS A 1 206 ? 16.410 14.931 -15.103 1.00 93.56 206 LYS A O 1
ATOM 1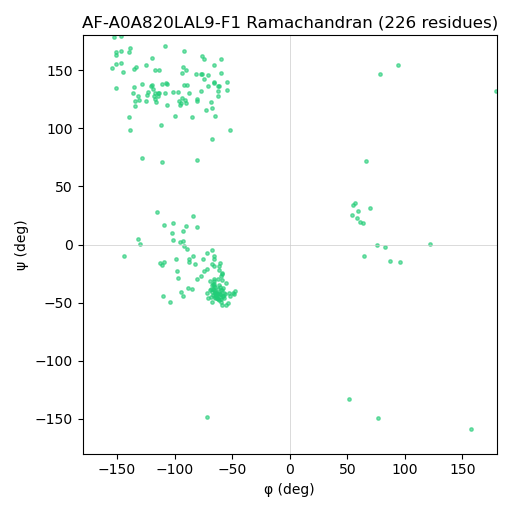674 N N . GLY A 1 207 ? 14.658 15.448 -16.414 1.00 92.88 207 GLY A N 1
ATOM 1675 C CA . GLY A 1 207 ? 14.953 14.487 -17.473 1.00 92.88 207 GLY A CA 1
ATOM 1676 C C . GLY A 1 207 ? 15.169 13.068 -16.942 1.00 92.88 207 GLY A C 1
ATOM 1677 O O . GLY A 1 207 ? 14.418 12.586 -16.092 1.00 92.88 207 GLY A O 1
ATOM 1678 N N . ASP A 1 208 ? 16.227 12.396 -17.384 1.00 90.88 208 ASP A N 1
ATOM 1679 C CA . ASP A 1 208 ? 16.487 10.990 -17.052 1.00 90.88 208 ASP A CA 1
ATOM 1680 C C . ASP A 1 208 ? 16.828 10.750 -15.571 1.00 90.88 208 ASP A C 1
ATOM 1682 O O . ASP A 1 208 ? 16.891 9.612 -15.122 1.00 90.88 208 ASP A O 1
ATOM 1686 N N . THR A 1 209 ? 16.958 11.800 -14.762 1.00 93.06 209 THR A N 1
ATOM 1687 C CA . THR A 1 209 ? 17.120 11.683 -13.306 1.00 93.06 209 THR A CA 1
ATOM 1688 C C . THR A 1 209 ? 15.796 11.733 -12.535 1.00 93.06 209 THR A C 1
ATOM 1690 O O . THR A 1 209 ? 15.792 11.598 -11.312 1.00 93.06 209 THR A O 1
ATOM 1693 N N . THR A 1 210 ? 14.657 11.895 -13.217 1.00 94.12 210 THR A N 1
ATOM 1694 C CA . THR A 1 210 ? 13.340 12.129 -12.592 1.00 94.12 210 THR A CA 1
ATOM 1695 C C . THR A 1 210 ? 12.926 11.042 -11.599 1.00 94.12 210 THR A C 1
ATOM 1697 O O . THR A 1 210 ? 12.469 11.362 -10.502 1.00 94.12 210 THR A O 1
ATOM 1700 N N . PHE A 1 211 ? 13.079 9.766 -11.964 1.00 91.12 211 PHE A N 1
ATOM 1701 C CA . PHE A 1 211 ? 12.511 8.651 -11.194 1.00 91.12 211 PHE A CA 1
ATOM 1702 C C . PHE A 1 211 ? 13.430 8.134 -10.089 1.00 91.12 211 PHE A C 1
ATOM 1704 O O . PHE A 1 211 ? 12.959 7.764 -9.017 1.00 91.12 211 PHE A O 1
ATOM 1711 N N . THR A 1 212 ? 14.734 8.093 -10.352 1.00 92.19 212 THR A N 1
ATOM 1712 C CA . THR A 1 212 ? 15.719 7.430 -9.483 1.00 92.19 212 THR A CA 1
ATOM 1713 C C . THR A 1 212 ? 16.926 8.307 -9.160 1.00 92.19 212 THR A C 1
ATOM 1715 O O . THR A 1 212 ? 17.835 7.864 -8.467 1.00 92.19 212 THR A O 1
ATOM 1718 N N . GLY A 1 213 ? 16.977 9.546 -9.659 1.00 91.75 213 GLY A N 1
ATOM 1719 C CA . GLY A 1 213 ? 18.150 10.416 -9.538 1.00 91.75 213 GLY A CA 1
ATOM 1720 C C . GLY A 1 213 ? 19.304 10.059 -10.482 1.00 91.75 213 GLY A C 1
ATOM 1721 O O . GLY A 1 213 ? 20.326 10.740 -10.463 1.00 91.75 213 GLY A O 1
ATOM 1722 N N . ALA A 1 214 ? 19.157 9.022 -11.310 1.00 91.44 214 ALA A N 1
ATOM 1723 C CA . ALA A 1 214 ? 20.153 8.582 -12.279 1.00 91.44 214 ALA A CA 1
ATOM 1724 C C . ALA A 1 214 ? 19.485 7.916 -13.487 1.00 91.44 214 ALA A C 1
ATOM 1726 O O . ALA A 1 214 ? 18.406 7.342 -13.371 1.00 91.44 214 ALA A O 1
ATOM 1727 N N . LYS A 1 215 ? 20.175 7.923 -14.629 1.00 91.19 215 LYS A N 1
ATOM 1728 C CA . LYS A 1 215 ? 19.692 7.290 -15.860 1.00 91.19 215 LYS A CA 1
ATOM 1729 C C . LYS A 1 215 ? 19.458 5.781 -15.726 1.00 91.19 215 LYS A C 1
ATOM 1731 O O . LYS A 1 215 ? 18.551 5.230 -16.339 1.00 91.19 215 LYS A O 1
ATOM 1736 N N . GLU A 1 216 ? 20.303 5.107 -14.960 1.00 90.88 216 GLU A N 1
ATOM 1737 C CA . GLU A 1 216 ? 20.297 3.657 -14.764 1.00 90.88 216 GLU A CA 1
ATOM 1738 C C . GLU A 1 216 ? 19.939 3.325 -13.315 1.00 90.88 216 GLU A C 1
ATOM 1740 O O . GLU A 1 216 ? 20.242 4.098 -12.401 1.00 90.88 216 GLU A O 1
ATOM 1745 N N . PHE A 1 217 ? 19.311 2.172 -13.083 1.00 89.62 217 PHE A N 1
ATOM 1746 C CA . PHE A 1 217 ? 18.932 1.743 -11.736 1.00 89.62 217 PHE A CA 1
ATOM 1747 C C . PHE A 1 217 ? 19.010 0.226 -11.567 1.00 89.62 217 PHE A C 1
ATOM 1749 O O . PHE A 1 217 ? 18.900 -0.535 -12.523 1.00 89.62 217 PHE A O 1
ATOM 1756 N N . THR A 1 218 ? 19.174 -0.234 -10.325 1.00 89.94 218 THR A N 1
ATOM 1757 C CA . THR A 1 218 ? 19.014 -1.658 -10.003 1.00 89.94 218 THR A CA 1
ATOM 1758 C C . THR A 1 218 ? 17.546 -1.925 -9.690 1.00 89.94 218 THR A C 1
ATOM 1760 O O . THR A 1 218 ? 16.964 -1.219 -8.865 1.00 89.94 218 THR A O 1
ATOM 1763 N N . LEU A 1 219 ? 16.955 -2.948 -10.303 1.00 89.12 219 LEU A N 1
ATOM 1764 C CA . LEU A 1 219 ? 15.594 -3.399 -10.011 1.00 89.12 219 LEU A CA 1
ATOM 1765 C C . LEU A 1 219 ? 15.590 -4.283 -8.758 1.00 89.12 219 LEU A C 1
ATOM 1767 O O . LEU A 1 219 ? 16.289 -5.294 -8.724 1.00 89.12 219 LEU A O 1
ATOM 1771 N N . LEU A 1 220 ? 14.800 -3.918 -7.745 1.00 91.19 220 LEU A N 1
ATOM 1772 C CA . LEU A 1 220 ? 14.535 -4.782 -6.588 1.00 91.19 220 LEU A CA 1
ATOM 1773 C C . LEU A 1 220 ? 13.278 -5.618 -6.779 1.00 91.19 220 LEU A C 1
ATOM 1775 O O . LEU A 1 220 ? 13.269 -6.801 -6.452 1.00 91.19 220 LEU A O 1
ATOM 1779 N N . GLU A 1 221 ? 12.214 -4.995 -7.275 1.00 92.75 221 GLU A N 1
ATOM 1780 C CA . GLU A 1 221 ? 10.931 -5.660 -7.444 1.00 92.75 221 GLU A CA 1
ATOM 1781 C C . GLU A 1 221 ? 10.120 -5.001 -8.552 1.00 92.75 221 GLU A C 1
ATOM 1783 O O . GLU A 1 221 ? 10.232 -3.800 -8.814 1.00 92.75 221 GLU A O 1
ATOM 1788 N N . ILE A 1 222 ? 9.276 -5.812 -9.177 1.00 92.00 222 ILE A N 1
ATOM 1789 C CA . ILE A 1 222 ? 8.255 -5.376 -10.111 1.00 92.00 222 ILE A CA 1
ATOM 1790 C C . ILE A 1 222 ? 6.944 -6.106 -9.815 1.00 92.00 222 ILE A C 1
ATOM 1792 O O . ILE A 1 222 ? 6.913 -7.330 -9.729 1.00 92.00 222 ILE A O 1
ATOM 1796 N N . GLU A 1 223 ? 5.853 -5.355 -9.705 1.00 94.81 223 GLU A N 1
ATOM 1797 C CA . GLU A 1 223 ? 4.496 -5.881 -9.548 1.00 94.81 223 GLU A CA 1
ATOM 1798 C C . GLU A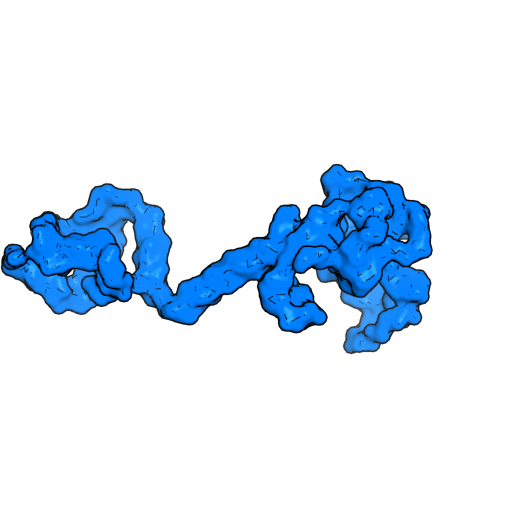 1 223 ? 3.612 -5.351 -10.679 1.00 94.81 223 GLU A C 1
ATOM 1800 O O . GLU A 1 223 ? 3.593 -4.149 -10.946 1.00 94.81 223 GLU A O 1
ATOM 1805 N N . VAL A 1 224 ? 2.869 -6.238 -11.344 1.00 92.88 224 VAL A N 1
ATOM 1806 C CA . VAL A 1 224 ? 1.901 -5.855 -12.380 1.00 92.88 224 VAL A CA 1
ATOM 1807 C C . VAL A 1 224 ? 0.511 -6.267 -11.947 1.00 92.88 224 VAL A C 1
ATOM 1809 O O . VAL A 1 224 ? 0.253 -7.430 -11.631 1.00 92.88 224 VAL A O 1
ATOM 1812 N N . PHE A 1 225 ? -0.393 -5.304 -11.991 1.00 94.06 225 PHE A N 1
ATOM 1813 C CA . PHE A 1 225 ? -1.783 -5.453 -11.618 1.00 94.06 225 PHE A CA 1
ATOM 1814 C C . PHE A 1 225 ? -2.668 -5.279 -12.844 1.00 94.06 225 PHE A C 1
ATOM 1816 O O . PHE A 1 225 ? -2.537 -4.280 -13.550 1.00 94.06 225 PHE A O 1
ATOM 1823 N N . LYS A 1 226 ? -3.597 -6.207 -13.087 1.00 92.88 226 LYS A N 1
ATOM 1824 C CA . LYS A 1 226 ? -4.650 -6.018 -14.095 1.00 92.88 226 LYS A CA 1
ATOM 1825 C C . LYS A 1 226 ? -5.909 -5.439 -13.466 1.00 92.88 226 LYS A C 1
ATOM 1827 O O . LYS A 1 226 ? -6.232 -5.743 -12.316 1.00 92.88 226 LYS A O 1
ATOM 1832 N N . LEU A 1 227 ? -6.619 -4.635 -14.244 1.00 90.88 227 LEU A N 1
ATOM 1833 C CA . LEU A 1 227 ? -7.934 -4.121 -13.884 1.00 90.88 227 LEU A CA 1
ATOM 1834 C C . LEU A 1 227 ? -8.959 -5.272 -13.805 1.00 90.88 227 LEU A C 1
ATOM 1836 O O . LEU A 1 227 ? -8.943 -6.163 -14.659 1.00 90.88 227 LEU A O 1
ATOM 1840 N N . VAL A 1 228 ? -9.847 -5.240 -12.802 1.00 89.06 228 VAL A N 1
ATOM 1841 C CA . VAL A 1 228 ? -10.952 -6.207 -12.599 1.00 89.06 228 VAL A CA 1
ATOM 1842 C C . VAL A 1 228 ? -12.313 -5.518 -12.633 1.00 89.06 228 VAL A C 1
ATOM 1844 O O . VAL A 1 228 ? -12.432 -4.394 -12.085 1.00 89.06 228 VAL A O 1
#